Protein AF-A0A2H6AHU3-F1 (afdb_monomer)

Structure (mmCIF, N/CA/C/O backbone):
data_AF-A0A2H6AHU3-F1
#
_entry.id   AF-A0A2H6AHU3-F1
#
loop_
_atom_site.group_PDB
_atom_site.id
_atom_site.type_symbol
_atom_site.label_atom_id
_atom_site.label_alt_id
_atom_site.label_comp_id
_atom_site.label_asym_id
_atom_site.label_entity_id
_atom_site.label_seq_id
_atom_site.pdbx_PDB_ins_code
_atom_site.Cartn_x
_atom_site.Cartn_y
_atom_site.Cartn_z
_atom_site.occupancy
_atom_site.B_iso_or_equiv
_atom_site.auth_seq_id
_atom_site.auth_comp_id
_atom_site.auth_asym_id
_atom_site.auth_atom_id
_atom_site.pdbx_PDB_model_num
ATOM 1 N N . MET A 1 1 ? -47.195 -12.834 -84.470 1.00 34.31 1 MET A N 1
ATOM 2 C CA . MET A 1 1 ? -46.013 -13.723 -84.573 1.00 34.31 1 MET A CA 1
ATOM 3 C C . MET A 1 1 ? -44.868 -12.975 -83.912 1.00 34.31 1 MET A C 1
ATOM 5 O O . MET A 1 1 ? -44.719 -11.814 -84.233 1.00 34.31 1 MET A O 1
ATOM 9 N N . GLU A 1 2 ? -44.089 -13.444 -82.950 1.00 37.16 2 GLU A N 1
ATOM 10 C CA . GLU A 1 2 ? -43.848 -14.756 -82.355 1.00 37.16 2 GLU A CA 1
ATOM 11 C C . GLU A 1 2 ? -43.171 -14.509 -80.983 1.00 37.16 2 GLU A C 1
ATOM 13 O O . GLU A 1 2 ? -42.551 -13.470 -80.767 1.00 37.16 2 GLU A O 1
ATOM 18 N N . ARG A 1 3 ? -43.303 -15.451 -80.043 1.00 37.91 3 ARG A N 1
ATOM 19 C CA . ARG A 1 3 ? -42.762 -15.389 -78.670 1.00 37.91 3 ARG A CA 1
ATOM 20 C C . ARG A 1 3 ? -41.290 -15.825 -78.610 1.00 37.91 3 ARG A C 1
ATOM 22 O O . ARG A 1 3 ? -40.989 -16.891 -79.135 1.00 37.91 3 ARG A O 1
ATOM 29 N N . ARG A 1 4 ? -40.446 -15.170 -77.796 1.00 35.19 4 ARG A N 1
ATOM 30 C CA . ARG A 1 4 ? -39.266 -15.770 -77.107 1.00 35.19 4 ARG A CA 1
ATOM 31 C C . ARG A 1 4 ? -39.043 -15.035 -75.770 1.00 35.19 4 ARG A C 1
ATOM 33 O O . ARG A 1 4 ? -38.879 -13.828 -75.781 1.00 35.19 4 ARG A O 1
ATOM 40 N N . LYS A 1 5 ? -39.396 -15.623 -74.618 1.00 35.91 5 LYS A N 1
ATOM 41 C CA . LYS A 1 5 ? -38.678 -16.577 -73.731 1.00 35.91 5 LYS A CA 1
ATOM 42 C C . LYS A 1 5 ? -37.618 -15.928 -72.812 1.00 35.91 5 LYS A C 1
ATOM 44 O O . LYS A 1 5 ? -36.660 -15.329 -73.273 1.00 35.91 5 LYS A O 1
ATOM 49 N N . PHE A 1 6 ? -37.863 -16.123 -71.512 1.00 34.03 6 PHE A N 1
ATOM 50 C CA . PHE A 1 6 ? -37.099 -15.788 -70.302 1.00 34.03 6 PHE A CA 1
ATOM 51 C C . PHE A 1 6 ? -35.674 -16.365 -70.248 1.00 34.03 6 PHE A C 1
ATOM 53 O O . PHE A 1 6 ? -35.468 -17.487 -70.706 1.00 34.03 6 PHE A O 1
ATOM 60 N N . LEU A 1 7 ? -34.779 -15.691 -69.505 1.00 29.75 7 LEU A N 1
ATOM 61 C CA . LEU A 1 7 ? -33.890 -16.337 -68.523 1.00 29.75 7 LEU A CA 1
ATOM 62 C C . LEU A 1 7 ? -33.326 -15.325 -67.504 1.00 29.75 7 LEU A C 1
ATOM 64 O O . LEU A 1 7 ? -32.582 -14.412 -67.846 1.00 29.75 7 LEU A O 1
ATOM 68 N N . LEU A 1 8 ? -33.720 -15.525 -66.244 1.00 32.59 8 LEU A N 1
ATOM 69 C CA . LEU A 1 8 ? -33.105 -15.000 -65.025 1.00 32.59 8 LEU A CA 1
ATOM 70 C C . LEU A 1 8 ? -31.849 -15.827 -64.712 1.00 32.59 8 LEU A C 1
ATOM 72 O O . LEU A 1 8 ? -31.919 -17.054 -64.732 1.00 32.59 8 LEU A O 1
ATOM 76 N N . ALA A 1 9 ? -30.750 -15.173 -64.337 1.00 31.28 9 ALA A N 1
ATOM 77 C CA . ALA A 1 9 ? -29.631 -15.812 -63.650 1.00 31.28 9 ALA A CA 1
ATOM 78 C C . ALA A 1 9 ? -29.201 -14.940 -62.463 1.00 31.28 9 ALA A C 1
ATOM 80 O O . ALA A 1 9 ? -28.570 -13.897 -62.610 1.00 31.28 9 ALA A O 1
ATOM 81 N N . THR A 1 10 ? -29.600 -15.381 -61.276 1.00 37.03 10 THR A N 1
ATOM 82 C CA . THR A 1 10 ? -29.093 -14.956 -59.973 1.00 37.03 10 THR A CA 1
ATOM 83 C C . THR A 1 10 ? -27.718 -15.574 -59.727 1.00 37.03 10 THR A C 1
ATOM 85 O O . THR A 1 10 ? -27.589 -16.794 -59.805 1.00 37.03 10 THR A O 1
ATOM 88 N N . VAL A 1 11 ? -26.729 -14.775 -59.325 1.00 35.94 11 VAL A N 1
ATOM 89 C CA . VAL A 1 11 ? -25.565 -15.265 -58.568 1.00 35.94 11 VAL A CA 1
ATOM 90 C C . VAL A 1 11 ? -25.366 -14.331 -57.383 1.00 35.94 11 VAL A C 1
ATOM 92 O O . VAL A 1 11 ? -24.981 -13.176 -57.539 1.00 35.94 11 VAL A O 1
ATOM 95 N N . GLY A 1 12 ? -25.702 -14.833 -56.197 1.00 31.77 12 GLY A N 1
ATOM 96 C CA . GLY A 1 12 ? -25.389 -14.185 -54.933 1.00 31.77 12 GLY A CA 1
ATOM 97 C C . GLY A 1 12 ? -23.935 -14.433 -54.542 1.00 31.77 12 GLY A C 1
ATOM 98 O O . GLY A 1 12 ? -23.415 -15.531 -54.728 1.00 31.77 12 GLY A O 1
ATOM 99 N N . SER A 1 13 ? -23.303 -13.429 -53.942 1.00 38.22 13 SER A N 1
ATOM 100 C CA . SER A 1 13 ? -22.124 -13.611 -53.101 1.00 38.22 13 SER A CA 1
ATOM 101 C C . SER A 1 13 ? -22.522 -13.332 -51.651 1.00 38.22 13 SER A C 1
ATOM 103 O O . SER A 1 13 ? -22.627 -12.196 -51.192 1.00 38.22 13 SER A O 1
ATOM 105 N N . LEU A 1 14 ? -22.797 -14.420 -50.931 1.00 37.56 14 LEU A N 1
ATOM 106 C CA . LEU A 1 14 ? -22.854 -14.456 -49.475 1.00 37.56 14 LEU A CA 1
ATOM 107 C C . LEU A 1 14 ? -21.436 -14.225 -48.945 1.00 37.56 14 LEU A C 1
ATOM 109 O O . LEU A 1 14 ? -20.659 -15.167 -48.807 1.00 37.56 14 LEU A O 1
ATOM 113 N N . TRP A 1 15 ? -21.092 -12.974 -48.654 1.00 39.00 15 TRP A N 1
ATOM 114 C CA . TRP A 1 15 ? -19.933 -12.684 -47.817 1.00 39.00 15 TRP A CA 1
ATOM 115 C C . TRP A 1 15 ? -20.247 -13.174 -46.406 1.00 39.00 15 TRP A C 1
ATOM 117 O O . TRP A 1 15 ? -21.159 -12.676 -45.743 1.00 39.00 15 TRP A O 1
ATOM 127 N N . SER A 1 16 ? -19.536 -14.209 -45.960 1.00 48.06 16 SER A N 1
ATOM 128 C CA . SER A 1 16 ? -19.722 -14.727 -44.612 1.00 48.06 16 SER A CA 1
ATOM 129 C C . SER A 1 16 ? -19.237 -13.682 -43.600 1.00 48.06 16 SER A C 1
ATOM 131 O O . SER A 1 16 ? -18.122 -13.169 -43.692 1.00 48.06 16 SER A O 1
ATOM 133 N N . LEU A 1 17 ? -20.048 -13.415 -42.573 1.00 45.69 17 LEU A N 1
ATOM 134 C CA . LEU A 1 17 ? -19.707 -12.591 -41.398 1.00 45.69 17 LEU A CA 1
ATOM 135 C C . LEU A 1 17 ? -18.428 -13.050 -40.663 1.00 45.69 17 LEU A C 1
ATOM 137 O O . LEU A 1 17 ? -17.946 -12.365 -39.764 1.00 45.69 17 LEU A O 1
ATOM 141 N N . ARG A 1 18 ? -17.860 -14.199 -41.048 1.00 42.41 18 ARG A N 1
ATOM 142 C CA . ARG A 1 18 ? -16.608 -14.746 -40.525 1.00 42.41 18 ARG A CA 1
ATOM 143 C C . ARG A 1 18 ? -15.362 -14.122 -41.165 1.00 42.41 18 ARG A C 1
ATOM 145 O O . ARG A 1 18 ? -14.335 -14.060 -40.499 1.00 42.41 18 ARG A O 1
ATOM 152 N N . GLU A 1 19 ? -15.450 -13.615 -42.395 1.00 42.62 19 GLU A N 1
ATOM 153 C CA . GLU A 1 19 ? -14.318 -12.968 -43.084 1.00 42.62 19 GLU A CA 1
ATOM 154 C C . GLU A 1 19 ? -14.191 -11.475 -42.751 1.00 42.62 19 GLU A C 1
ATOM 156 O O . GLU A 1 19 ? -13.080 -10.950 -42.727 1.00 42.62 19 GLU A O 1
ATOM 161 N N . MET A 1 20 ? -15.284 -10.807 -42.358 1.00 41.12 20 MET A N 1
ATOM 162 C CA . MET A 1 20 ? -15.226 -9.426 -41.848 1.00 41.12 20 MET A CA 1
ATOM 163 C C . MET A 1 20 ? -14.559 -9.305 -40.467 1.00 41.12 20 MET A C 1
ATOM 165 O O . MET A 1 20 ? -14.127 -8.218 -40.095 1.00 41.12 20 MET A O 1
ATOM 169 N N . LEU A 1 21 ? -14.436 -10.402 -39.711 1.00 44.47 21 LEU A N 1
ATOM 170 C CA . LEU A 1 21 ? -13.793 -10.419 -38.389 1.00 44.47 21 LEU A CA 1
ATOM 171 C C . LEU A 1 21 ? -12.330 -10.897 -38.418 1.00 44.47 21 LEU A C 1
ATOM 173 O O . LEU A 1 21 ? -11.696 -10.976 -37.367 1.00 44.47 21 LEU A O 1
ATOM 177 N N . ALA A 1 22 ? -11.776 -11.195 -39.598 1.00 39.19 22 ALA A N 1
ATOM 178 C CA . ALA A 1 22 ? -10.420 -11.729 -39.746 1.00 39.19 22 ALA A CA 1
ATOM 179 C C . ALA A 1 22 ? -9.393 -10.723 -40.304 1.00 39.19 22 ALA A C 1
ATOM 181 O O . ALA A 1 22 ? -8.245 -11.093 -40.540 1.00 39.19 22 ALA A O 1
ATOM 182 N N . GLN A 1 23 ? -9.756 -9.448 -40.469 1.00 37.84 23 GLN A N 1
ATOM 183 C CA . GLN A 1 23 ? -8.832 -8.393 -40.903 1.00 37.84 23 GLN A CA 1
ATOM 184 C C . GLN A 1 23 ? -8.673 -7.302 -39.842 1.00 37.84 23 GLN A C 1
ATOM 186 O O . GLN A 1 23 ? -8.876 -6.120 -40.088 1.00 37.84 23 GLN A O 1
ATOM 191 N N . THR A 1 24 ? -8.215 -7.698 -38.654 1.00 41.84 24 THR A N 1
ATOM 192 C CA . THR A 1 24 ? -7.473 -6.789 -37.767 1.00 41.84 24 THR A CA 1
ATOM 193 C C . THR A 1 24 ? -5.983 -6.915 -38.081 1.00 41.84 24 THR A C 1
ATOM 195 O O . THR A 1 24 ? -5.161 -7.243 -37.225 1.00 41.84 24 THR A O 1
ATOM 198 N N . THR A 1 25 ? -5.608 -6.711 -39.343 1.00 36.62 25 THR A N 1
ATOM 199 C CA . THR A 1 25 ? -4.211 -6.455 -39.690 1.00 36.62 25 THR A CA 1
ATOM 200 C C . THR A 1 25 ? -3.892 -5.055 -39.198 1.00 36.62 25 THR A C 1
ATOM 202 O O . THR A 1 25 ? -4.317 -4.069 -39.793 1.00 36.62 25 THR A O 1
ATOM 205 N N . ALA A 1 26 ? -3.198 -4.985 -38.063 1.00 39.75 26 ALA A N 1
ATOM 206 C CA . ALA A 1 26 ? -2.688 -3.751 -37.494 1.00 39.75 26 ALA A CA 1
ATOM 207 C C . ALA A 1 26 ? -1.847 -3.012 -38.545 1.00 39.75 26 ALA A C 1
ATOM 209 O O . ALA A 1 26 ? -0.694 -3.352 -38.803 1.00 39.75 26 ALA A O 1
ATOM 210 N N . THR A 1 27 ? -2.439 -1.994 -39.160 1.00 35.31 27 THR A N 1
ATOM 211 C CA . THR A 1 27 ? -1.709 -0.945 -39.857 1.00 35.31 27 THR A CA 1
ATOM 212 C C . THR A 1 27 ? -0.862 -0.231 -38.810 1.00 35.31 27 THR A C 1
ATOM 214 O O . THR A 1 27 ? -1.401 0.459 -37.942 1.00 35.31 27 THR A O 1
ATOM 217 N N . PHE A 1 28 ? 0.456 -0.437 -38.846 1.00 40.50 28 PHE A N 1
ATOM 218 C CA . PHE A 1 28 ? 1.420 0.277 -38.010 1.00 40.50 28 PHE A CA 1
ATOM 219 C C . PHE A 1 28 ? 1.485 1.745 -38.454 1.00 40.50 28 PHE A C 1
ATOM 221 O O . PHE A 1 28 ? 2.382 2.155 -39.185 1.00 40.50 28 PHE A O 1
ATOM 228 N N . GLY A 1 29 ? 0.488 2.529 -38.043 1.00 44.06 29 GLY A N 1
ATOM 229 C CA . GLY A 1 29 ? 0.548 3.983 -38.072 1.00 44.06 29 GLY A CA 1
ATOM 230 C C . GLY A 1 29 ? 1.595 4.480 -37.077 1.00 44.06 29 GLY A C 1
ATOM 231 O O . GLY A 1 29 ? 1.829 3.865 -36.041 1.00 44.06 29 GLY A O 1
ATOM 232 N N . THR A 1 30 ? 2.217 5.606 -37.400 1.00 57.88 30 THR A N 1
ATOM 233 C CA . THR A 1 30 ? 3.408 6.219 -36.784 1.00 57.88 30 THR A CA 1
ATOM 234 C C . THR A 1 30 ? 3.299 6.544 -35.280 1.00 57.88 30 THR A C 1
ATOM 236 O O . THR A 1 30 ? 4.263 7.013 -34.679 1.00 57.88 30 THR A O 1
ATOM 239 N N . VAL A 1 31 ? 2.150 6.289 -34.647 1.00 79.19 31 VAL A N 1
ATOM 240 C CA . VAL A 1 31 ? 1.845 6.631 -33.253 1.00 79.19 31 VAL A CA 1
ATOM 241 C C . VAL A 1 31 ? 1.731 5.358 -32.417 1.00 79.19 31 VAL A C 1
ATOM 243 O O . VAL A 1 31 ? 0.928 4.475 -32.716 1.00 79.19 31 VAL A O 1
ATOM 246 N N . VAL A 1 32 ? 2.515 5.277 -31.340 1.00 87.12 32 VAL A N 1
ATOM 247 C CA . VAL A 1 32 ? 2.434 4.170 -30.378 1.00 87.12 32 VAL A CA 1
ATOM 248 C C . VAL A 1 32 ? 1.060 4.197 -29.692 1.00 87.12 32 VAL A C 1
ATOM 250 O O . VAL A 1 32 ? 0.682 5.241 -29.153 1.00 87.12 32 VAL A O 1
ATOM 253 N N . PRO A 1 33 ? 0.310 3.081 -29.673 1.00 93.00 33 PRO A N 1
ATOM 254 C CA . PRO A 1 33 ? -1.001 3.038 -29.040 1.00 93.00 33 PRO A CA 1
ATOM 255 C C . PRO A 1 33 ? -0.915 3.166 -27.512 1.00 93.00 33 PRO A C 1
ATOM 257 O O . PRO A 1 33 ? 0.034 2.708 -26.871 1.00 93.00 33 PRO A O 1
ATOM 260 N N . TRP A 1 34 ? -1.954 3.741 -26.908 1.00 94.44 34 TRP A N 1
ATOM 261 C CA . TRP A 1 34 ? -2.153 3.677 -25.461 1.00 94.44 34 TRP A CA 1
ATOM 262 C C . TRP A 1 34 ? -2.561 2.268 -25.034 1.00 94.44 34 TRP A C 1
ATOM 264 O O . TRP A 1 34 ? -3.205 1.530 -25.785 1.00 94.44 34 TRP A O 1
ATOM 274 N N . LEU A 1 35 ? -2.190 1.892 -23.812 1.00 94.88 35 LEU A N 1
ATOM 275 C CA . LEU A 1 35 ? -2.626 0.643 -23.212 1.00 94.88 35 LEU A CA 1
ATOM 276 C C . LEU A 1 35 ? -4.153 0.626 -23.079 1.00 94.88 35 LEU A C 1
ATOM 278 O O . LEU A 1 35 ? -4.765 1.610 -22.667 1.00 94.88 35 LEU A O 1
ATOM 282 N N . SER A 1 36 ? -4.754 -0.521 -23.379 1.00 91.81 36 SER A N 1
ATOM 283 C CA . SER A 1 36 ? -6.188 -0.751 -23.231 1.00 91.81 36 SER A CA 1
ATOM 284 C C . SER A 1 36 ? -6.463 -1.955 -22.319 1.00 91.81 36 SER A C 1
ATOM 286 O O . SER A 1 36 ? -5.599 -2.829 -22.174 1.00 91.81 36 SER A O 1
ATOM 288 N N . PRO A 1 37 ? -7.673 -2.071 -21.741 1.00 89.56 37 PRO A N 1
ATOM 289 C CA . PRO A 1 37 ? -8.094 -3.283 -21.033 1.00 89.56 37 PRO A CA 1
ATOM 290 C C . PRO A 1 37 ? -8.002 -4.560 -21.887 1.00 89.56 37 PRO A C 1
ATOM 292 O O . PRO A 1 37 ? -7.887 -5.654 -21.343 1.00 89.56 37 PRO A O 1
ATOM 295 N N . GLN A 1 38 ? -8.038 -4.432 -23.218 1.00 87.00 38 GLN A N 1
ATOM 296 C CA . GLN A 1 38 ? -7.968 -5.542 -24.170 1.00 87.00 38 GLN A CA 1
ATOM 297 C C . GLN A 1 38 ? -6.531 -5.946 -24.549 1.00 87.00 38 GLN A C 1
ATOM 299 O O . GLN A 1 38 ? -6.359 -6.958 -25.227 1.00 87.00 38 GLN A O 1
ATOM 304 N N . SER A 1 39 ? -5.500 -5.206 -24.118 1.00 87.56 39 SER A N 1
ATOM 305 C CA . SER A 1 39 ? -4.084 -5.399 -24.497 1.00 87.56 39 SER A CA 1
ATOM 306 C C . SER A 1 39 ? -3.404 -6.635 -23.863 1.00 87.56 39 SER A C 1
ATOM 308 O O . SER A 1 39 ? -2.225 -6.598 -23.524 1.00 87.56 39 SER A O 1
ATOM 310 N N . GLY A 1 40 ? -4.134 -7.740 -23.700 1.00 87.94 40 GLY A N 1
ATOM 311 C CA . GLY A 1 40 ? -3.682 -8.951 -23.011 1.00 87.94 40 GLY A CA 1
ATOM 312 C C . GLY A 1 40 ? -3.670 -8.806 -21.478 1.00 87.94 40 GLY A C 1
ATOM 313 O O . GLY A 1 40 ? -3.640 -7.689 -20.958 1.00 87.94 40 GLY A O 1
ATOM 314 N N . PRO A 1 41 ? -3.738 -9.920 -20.725 1.00 91.38 41 PRO A N 1
ATOM 315 C CA . PRO A 1 41 ? -3.711 -9.898 -19.260 1.00 91.38 41 PRO A CA 1
ATOM 316 C C . PRO A 1 41 ? -2.317 -9.639 -18.672 1.00 91.38 41 PRO A C 1
ATOM 318 O O . PRO A 1 41 ? -2.228 -9.126 -17.556 1.00 91.38 41 PRO A O 1
ATOM 321 N N . PHE A 1 42 ? -1.240 -9.957 -19.400 1.00 94.44 42 PHE A N 1
ATOM 322 C CA . PHE A 1 42 ? 0.139 -9.758 -18.953 1.00 94.44 42 PHE A CA 1
ATOM 323 C C . PHE A 1 42 ? 0.971 -9.030 -20.010 1.00 94.44 42 PHE A C 1
ATOM 325 O O . PHE A 1 42 ? 0.901 -9.337 -21.199 1.00 94.44 42 PHE A O 1
ATOM 332 N N . LEU A 1 43 ? 1.791 -8.086 -19.557 1.00 96.69 43 LEU A N 1
ATOM 333 C CA . LEU A 1 43 ? 2.710 -7.291 -20.370 1.00 96.69 43 LEU A CA 1
ATOM 334 C C . LEU A 1 43 ? 4.108 -7.320 -19.751 1.00 96.69 43 LEU A C 1
ATOM 336 O O . LEU A 1 43 ? 4.299 -7.757 -18.617 1.00 96.69 43 LEU A O 1
ATOM 340 N N . ILE A 1 44 ? 5.097 -6.816 -20.479 1.00 97.25 44 ILE A N 1
ATOM 341 C CA . ILE A 1 44 ? 6.452 -6.608 -19.972 1.00 97.25 44 ILE A CA 1
ATOM 342 C C . ILE A 1 44 ? 6.712 -5.108 -19.897 1.00 97.25 44 ILE A C 1
ATOM 344 O O . ILE A 1 44 ? 6.681 -4.421 -20.914 1.00 97.25 44 ILE A O 1
ATOM 348 N N . CYS A 1 45 ? 6.984 -4.593 -18.701 1.00 96.94 45 CYS A N 1
ATOM 349 C CA . CYS A 1 45 ? 7.443 -3.222 -18.532 1.00 96.94 45 CYS A CA 1
ATOM 350 C C . CYS A 1 45 ? 8.921 -3.147 -18.908 1.00 96.94 45 CYS A C 1
ATOM 352 O O . CYS A 1 45 ? 9.746 -3.808 -18.276 1.00 96.94 45 CYS A O 1
ATOM 354 N N . VAL A 1 46 ? 9.246 -2.372 -19.944 1.00 95.44 46 VAL A N 1
ATOM 355 C CA . VAL A 1 46 ? 10.621 -2.223 -20.455 1.00 95.44 46 VAL A CA 1
ATOM 356 C C . VAL A 1 46 ? 11.270 -0.903 -20.054 1.00 95.44 46 VAL A C 1
ATOM 358 O O . VAL A 1 46 ? 12.481 -0.768 -20.178 1.00 95.44 46 VAL A O 1
ATOM 361 N N . GLY A 1 47 ? 10.494 0.063 -19.562 1.00 92.25 47 GLY A N 1
ATOM 362 C CA . GLY A 1 47 ? 11.008 1.335 -19.069 1.00 92.25 47 GLY A CA 1
ATOM 363 C C . GLY A 1 47 ? 9.913 2.200 -18.456 1.00 92.25 47 GLY A C 1
ATOM 364 O O . GLY A 1 47 ? 8.752 2.125 -18.857 1.00 92.25 47 GLY A O 1
ATOM 365 N N . SER A 1 48 ? 10.296 3.030 -17.490 1.00 92.69 48 SER A N 1
ATOM 366 C CA . SER A 1 48 ? 9.424 4.004 -16.831 1.00 92.69 48 SER A CA 1
ATOM 367 C C . SER A 1 48 ? 10.139 5.343 -16.719 1.00 92.69 48 SER A C 1
ATOM 369 O O . SER A 1 48 ? 11.285 5.388 -16.269 1.00 92.69 48 SER A O 1
ATOM 371 N N . PHE A 1 49 ? 9.455 6.418 -17.084 1.00 92.19 49 PHE A N 1
ATOM 372 C CA . PHE A 1 49 ? 9.989 7.775 -17.102 1.00 92.19 49 PHE A CA 1
ATOM 373 C C . PHE A 1 49 ? 9.154 8.662 -16.189 1.00 92.19 49 PHE A C 1
ATOM 375 O O . PHE A 1 49 ? 7.931 8.519 -16.134 1.00 92.19 49 PHE A O 1
ATOM 382 N N . ARG A 1 50 ? 9.822 9.569 -15.472 1.00 91.19 50 ARG A N 1
ATOM 383 C CA . ARG A 1 50 ? 9.210 10.500 -14.517 1.00 91.19 50 ARG A CA 1
ATOM 384 C C . ARG A 1 50 ? 9.704 11.921 -14.755 1.00 91.19 50 ARG A C 1
ATOM 386 O O . ARG A 1 50 ? 10.853 12.103 -15.153 1.00 91.19 50 ARG A O 1
ATOM 393 N N . GLY A 1 51 ? 8.841 12.900 -14.494 1.00 88.75 51 GLY A N 1
ATOM 394 C CA . GLY A 1 51 ? 9.144 14.327 -14.624 1.00 88.75 51 GLY A CA 1
ATOM 395 C C . GLY A 1 51 ? 8.506 14.987 -15.849 1.00 88.75 51 GLY A C 1
ATOM 396 O O . GLY A 1 51 ? 7.735 14.372 -16.579 1.00 88.75 51 GLY A O 1
ATOM 397 N N . GLU A 1 52 ? 8.830 16.259 -16.077 1.00 87.44 52 GLU A N 1
ATOM 398 C CA . GLU A 1 52 ? 8.154 17.109 -17.073 1.00 87.44 52 GLU A CA 1
ATOM 399 C C . GLU A 1 52 ? 8.304 16.592 -18.514 1.00 87.44 52 GLU A C 1
ATOM 401 O O . GLU A 1 52 ? 7.348 16.607 -19.284 1.00 87.44 52 GLU A O 1
ATOM 406 N N . GLN A 1 53 ? 9.474 16.045 -18.860 1.00 88.44 53 GLN A N 1
ATOM 407 C CA . GLN A 1 53 ? 9.751 15.471 -20.187 1.00 88.44 53 GLN A CA 1
ATOM 408 C C . GLN A 1 53 ? 9.392 13.977 -20.291 1.00 88.44 53 GLN A C 1
ATOM 410 O O . GLN A 1 53 ? 9.657 13.337 -21.310 1.00 88.44 53 GLN A O 1
ATOM 415 N N . ALA A 1 54 ? 8.793 13.381 -19.250 1.00 90.88 54 ALA A N 1
ATOM 416 C CA . ALA A 1 54 ? 8.559 11.937 -19.194 1.00 90.88 54 ALA A CA 1
ATOM 417 C C . ALA A 1 54 ? 7.707 11.423 -20.355 1.00 90.88 54 ALA A C 1
ATOM 419 O O . ALA A 1 54 ? 7.959 10.333 -20.866 1.00 90.88 54 ALA A O 1
ATOM 420 N N . ARG A 1 55 ? 6.714 12.210 -20.785 1.00 92.19 55 ARG A N 1
ATOM 421 C CA . ARG A 1 55 ? 5.824 11.844 -21.889 1.00 92.19 55 ARG A CA 1
ATOM 422 C C . ARG A 1 55 ? 6.582 11.716 -23.206 1.00 92.19 55 ARG A C 1
ATOM 424 O O . ARG A 1 55 ? 6.440 10.705 -23.888 1.00 92.19 55 ARG A O 1
ATOM 431 N N . GLU A 1 56 ? 7.371 12.728 -23.549 1.00 91.19 56 GLU A N 1
ATOM 432 C CA . GLU A 1 56 ? 8.128 12.773 -24.803 1.00 91.19 56 GLU A CA 1
ATOM 433 C C . GLU A 1 56 ? 9.174 11.657 -24.842 1.00 91.19 56 GLU A C 1
ATOM 435 O O . GLU A 1 56 ? 9.250 10.916 -25.821 1.00 91.19 56 GLU A O 1
ATOM 440 N N . LEU A 1 57 ? 9.903 11.454 -23.739 1.00 91.31 57 LEU A N 1
ATOM 441 C CA . LEU A 1 57 ? 10.884 10.373 -23.614 1.00 91.31 57 LEU A CA 1
ATOM 442 C C . LEU A 1 57 ? 10.242 8.989 -23.723 1.00 91.31 57 LEU A C 1
ATOM 444 O O . LEU A 1 57 ? 10.750 8.128 -24.442 1.00 91.31 57 LEU A O 1
ATOM 448 N N . ALA A 1 58 ? 9.106 8.773 -23.055 1.00 94.06 58 ALA A N 1
ATOM 449 C CA . ALA A 1 58 ? 8.373 7.517 -23.151 1.00 94.06 58 ALA A CA 1
ATOM 450 C C . ALA A 1 58 ? 7.877 7.265 -24.581 1.00 94.06 58 ALA A C 1
ATOM 452 O O . ALA A 1 58 ? 7.985 6.142 -25.068 1.00 94.06 58 ALA A O 1
ATOM 453 N N . GLN A 1 59 ? 7.383 8.294 -25.275 1.00 93.56 59 GLN A N 1
ATOM 454 C CA . GLN A 1 59 ? 6.950 8.197 -26.671 1.00 93.56 59 GLN A CA 1
ATOM 455 C C . GLN A 1 59 ? 8.110 7.865 -27.614 1.00 93.56 59 GLN A C 1
ATOM 457 O O . GLN A 1 59 ? 7.987 6.940 -28.418 1.00 93.56 59 GLN A O 1
ATOM 462 N N . GLN A 1 60 ? 9.243 8.560 -27.488 1.00 92.69 60 GLN A N 1
ATOM 463 C CA . GLN A 1 60 ? 10.450 8.286 -28.273 1.00 92.69 60 GLN A CA 1
ATOM 464 C C . GLN A 1 60 ? 10.963 6.862 -28.028 1.00 92.69 60 GLN A C 1
ATOM 466 O O . GLN A 1 60 ? 11.232 6.126 -28.978 1.00 92.69 60 GLN A O 1
ATOM 471 N N . PHE A 1 61 ? 11.025 6.432 -26.764 1.00 94.12 61 PHE A N 1
ATOM 472 C CA . PHE A 1 61 ? 11.445 5.078 -26.405 1.00 94.12 61 PHE A CA 1
ATOM 473 C C . PHE A 1 61 ? 10.486 4.010 -26.908 1.00 94.12 61 PHE A C 1
ATOM 475 O O . PHE A 1 61 ? 10.921 3.015 -27.485 1.00 94.12 61 PHE A O 1
ATOM 482 N N . ALA A 1 62 ? 9.183 4.221 -26.763 1.00 94.50 62 ALA A N 1
ATOM 483 C CA . ALA A 1 62 ? 8.196 3.278 -27.252 1.00 94.50 62 ALA A CA 1
ATOM 484 C C . ALA A 1 62 ? 8.227 3.148 -28.783 1.00 94.50 62 ALA A C 1
ATOM 486 O O . ALA A 1 62 ? 8.160 2.032 -29.303 1.00 94.50 62 ALA A O 1
ATOM 487 N N . HIS A 1 63 ? 8.397 4.267 -29.495 1.00 93.31 63 HIS A N 1
ATOM 488 C CA . HIS A 1 63 ? 8.550 4.274 -30.947 1.00 93.31 63 HIS A CA 1
ATOM 489 C C . HIS A 1 63 ? 9.818 3.522 -31.368 1.00 93.31 63 HIS A C 1
ATOM 491 O O . HIS A 1 63 ? 9.752 2.646 -32.228 1.00 93.31 63 HIS A O 1
ATOM 497 N N . PHE A 1 64 ? 10.949 3.775 -30.703 1.00 93.12 64 PHE A N 1
ATOM 498 C CA . PHE A 1 64 ? 12.197 3.050 -30.947 1.00 93.12 64 PHE A CA 1
ATOM 499 C C . PHE A 1 64 ? 12.024 1.538 -30.760 1.00 93.12 64 PHE A C 1
ATOM 501 O O . PHE A 1 64 ? 12.388 0.756 -31.638 1.00 93.12 64 PHE A O 1
ATOM 508 N N . VAL A 1 65 ? 11.422 1.112 -29.645 1.00 94.19 65 VAL A N 1
ATOM 509 C CA . VAL A 1 65 ? 11.185 -0.310 -29.349 1.00 94.19 65 VAL A CA 1
ATOM 510 C C . VAL A 1 65 ? 10.301 -0.960 -30.416 1.00 94.19 65 VAL A C 1
ATOM 512 O O . VAL A 1 65 ? 10.577 -2.078 -30.856 1.00 94.19 65 VAL A O 1
ATOM 515 N N . GLN A 1 66 ? 9.264 -0.253 -30.864 1.00 92.56 66 GLN A N 1
ATOM 516 C CA . GLN A 1 66 ? 8.356 -0.739 -31.897 1.00 92.56 66 GLN A CA 1
ATOM 517 C C . GLN A 1 66 ? 9.047 -0.868 -33.264 1.00 92.56 66 GLN A C 1
ATOM 519 O O . GLN A 1 66 ? 8.877 -1.888 -33.929 1.00 92.56 66 GLN A O 1
ATOM 524 N N . GLN A 1 67 ? 9.853 0.118 -33.670 1.00 91.38 67 GLN A N 1
ATOM 525 C CA . GLN A 1 67 ? 10.521 0.131 -34.978 1.00 91.38 67 GLN A CA 1
ATOM 526 C C . GLN A 1 67 ? 11.721 -0.824 -35.043 1.00 91.38 67 GLN A C 1
ATOM 528 O O . GLN A 1 67 ? 11.813 -1.649 -35.953 1.00 91.38 67 GLN A O 1
ATOM 533 N N . HIS A 1 68 ? 12.631 -0.752 -34.067 1.00 92.12 68 HIS A N 1
ATOM 534 C CA . HIS A 1 68 ? 13.904 -1.480 -34.109 1.00 92.12 68 HIS A CA 1
ATOM 535 C C . HIS A 1 68 ? 13.776 -2.939 -33.675 1.00 92.12 68 HIS A C 1
ATOM 537 O O . HIS A 1 68 ? 14.437 -3.810 -34.240 1.00 92.12 68 HIS A O 1
ATOM 543 N N . TYR A 1 69 ? 12.914 -3.228 -32.696 1.00 91.62 69 TYR A N 1
ATOM 544 C CA . TYR A 1 69 ? 12.757 -4.585 -32.163 1.00 91.62 69 TYR A CA 1
ATOM 545 C C . TYR A 1 69 ? 11.477 -5.282 -32.622 1.00 91.62 69 TYR A C 1
ATOM 547 O O . TYR A 1 69 ? 11.289 -6.456 -32.298 1.00 91.62 69 TYR A O 1
ATOM 555 N N . ARG A 1 70 ? 10.621 -4.593 -33.395 1.00 91.00 70 ARG A N 1
ATOM 556 C CA . ARG A 1 70 ? 9.341 -5.110 -33.919 1.00 91.00 70 ARG A CA 1
ATOM 557 C C . ARG A 1 70 ? 8.443 -5.684 -32.824 1.00 91.00 70 ARG A C 1
ATOM 559 O O . ARG A 1 70 ? 7.728 -6.665 -33.020 1.00 91.00 70 ARG A O 1
ATOM 566 N N . LEU A 1 71 ? 8.513 -5.070 -31.649 1.00 92.81 71 LEU A N 1
ATOM 567 C CA . LEU A 1 71 ? 7.741 -5.447 -30.479 1.00 92.81 71 LEU A CA 1
ATOM 568 C C . LEU A 1 71 ? 6.411 -4.690 -30.475 1.00 92.81 71 LEU A C 1
ATOM 570 O O . LEU A 1 71 ? 6.339 -3.514 -30.831 1.00 92.81 71 LEU A O 1
ATOM 574 N N . ARG A 1 72 ? 5.337 -5.376 -30.078 1.00 94.00 72 ARG A N 1
ATOM 575 C CA . ARG A 1 72 ? 4.036 -4.745 -29.845 1.00 94.00 72 ARG A CA 1
ATOM 576 C C . ARG A 1 72 ? 4.153 -3.889 -28.589 1.00 94.00 72 ARG A C 1
ATOM 578 O O . ARG A 1 72 ? 4.365 -4.442 -27.518 1.00 94.00 72 ARG A O 1
ATOM 585 N N . THR A 1 73 ? 4.043 -2.573 -28.726 1.00 95.94 73 THR A N 1
ATOM 586 C CA . THR A 1 73 ? 4.366 -1.624 -27.653 1.00 95.94 73 THR A CA 1
ATOM 587 C C . THR A 1 73 ? 3.163 -0.755 -27.316 1.00 95.94 73 THR A C 1
ATOM 589 O O . THR A 1 73 ? 2.427 -0.344 -28.210 1.00 95.94 73 THR A O 1
ATOM 592 N N . TYR A 1 74 ? 2.999 -0.453 -26.032 1.00 96.25 74 TYR A N 1
ATOM 593 C CA . TYR A 1 74 ? 1.942 0.383 -25.486 1.00 96.25 74 TYR A CA 1
ATOM 594 C C . TYR A 1 74 ? 2.509 1.437 -24.537 1.00 96.25 74 TYR A C 1
ATOM 596 O O . TYR A 1 74 ? 3.466 1.178 -23.802 1.00 96.25 74 TYR A O 1
ATOM 604 N N . LEU A 1 75 ? 1.870 2.604 -24.508 1.00 95.44 75 LEU A N 1
ATOM 605 C CA . LEU A 1 75 ? 2.104 3.630 -23.492 1.00 95.44 75 LEU A CA 1
ATOM 606 C C . LEU A 1 75 ? 1.076 3.527 -22.369 1.00 95.44 75 LEU A C 1
ATOM 608 O O . LEU A 1 75 ? -0.118 3.376 -22.620 1.00 95.44 75 LEU A O 1
ATOM 612 N N . PHE A 1 76 ? 1.530 3.655 -21.126 1.00 95.56 76 PHE A N 1
ATOM 613 C CA . PHE A 1 76 ? 0.668 3.680 -19.948 1.00 95.56 76 PHE A CA 1
ATOM 614 C C . PHE A 1 76 ? 0.999 4.889 -19.070 1.00 95.56 76 PHE A C 1
ATOM 616 O O . PHE A 1 76 ? 2.142 5.044 -18.642 1.00 95.56 76 PHE A O 1
ATOM 623 N N . SER A 1 77 ? 0.001 5.734 -18.796 1.00 94.81 77 SER A N 1
ATOM 624 C CA . SER A 1 77 ? 0.128 6.869 -17.877 1.00 94.81 77 SER A CA 1
ATOM 625 C C . SER A 1 77 ? -0.302 6.455 -16.475 1.00 94.81 77 SER A C 1
ATOM 627 O O . SER A 1 77 ? -1.489 6.272 -16.196 1.00 94.81 77 SER A O 1
ATOM 629 N N . ARG A 1 78 ? 0.670 6.304 -15.574 1.00 89.81 78 ARG A N 1
ATOM 630 C CA . ARG A 1 78 ? 0.386 5.989 -14.170 1.00 89.81 78 ARG A CA 1
ATOM 631 C C . ARG A 1 78 ? -0.153 7.214 -13.436 1.00 89.81 78 ARG A C 1
ATOM 633 O O . ARG A 1 78 ? -1.059 7.085 -12.614 1.00 89.81 78 ARG A O 1
ATOM 640 N N . SER A 1 79 ? 0.366 8.396 -13.766 1.00 89.94 79 SER A N 1
ATOM 641 C CA . SER A 1 79 ? -0.027 9.653 -13.129 1.00 89.94 79 SER A CA 1
ATOM 642 C C . SER A 1 79 ? -1.484 10.023 -13.409 1.00 89.94 79 SER A C 1
ATOM 644 O O . SER A 1 79 ? -2.179 10.489 -12.507 1.00 89.94 79 SER A O 1
ATOM 646 N N . GLU A 1 80 ? -1.989 9.768 -14.619 1.00 87.94 80 GLU A N 1
ATOM 647 C CA . GLU A 1 80 ? -3.407 9.970 -14.945 1.00 87.94 80 GLU A CA 1
ATOM 648 C C . GLU A 1 80 ? -4.318 9.029 -14.147 1.00 87.94 80 GLU A C 1
ATOM 650 O O . GLU A 1 80 ? -5.364 9.454 -13.647 1.00 87.94 80 GLU A O 1
ATOM 655 N N . GLU A 1 81 ? -3.907 7.771 -13.964 1.00 86.56 81 GLU A N 1
ATOM 656 C CA . GLU A 1 81 ? -4.664 6.797 -13.177 1.00 86.56 81 GLU A CA 1
ATOM 657 C C . GLU A 1 81 ? -4.729 7.196 -11.694 1.00 86.56 81 GLU A C 1
ATOM 659 O O . GLU A 1 81 ? -5.791 7.141 -11.066 1.00 86.56 81 GLU A O 1
ATOM 664 N N . GLU A 1 82 ? -3.604 7.643 -11.133 1.00 85.06 82 GLU A N 1
ATOM 665 C CA . GLU A 1 82 ? -3.521 8.120 -9.752 1.00 85.06 82 GLU A CA 1
ATOM 666 C C . GLU A 1 82 ? -4.318 9.417 -9.546 1.00 85.06 82 GLU A C 1
ATOM 668 O O . GLU A 1 82 ? -5.027 9.538 -8.543 1.00 85.06 82 GLU A O 1
ATOM 673 N N . ARG A 1 83 ? -4.280 10.356 -10.507 1.00 87.88 83 ARG A N 1
ATOM 674 C CA . ARG A 1 83 ? -5.073 11.597 -10.464 1.00 87.88 83 ARG A CA 1
ATOM 675 C C . ARG A 1 83 ? -6.567 11.292 -10.465 1.00 87.88 83 ARG A C 1
ATOM 677 O O . ARG A 1 83 ? -7.281 11.769 -9.584 1.00 87.88 83 ARG A O 1
ATOM 684 N N . ARG A 1 84 ? -7.024 10.415 -11.365 1.00 87.31 84 ARG A N 1
ATOM 685 C CA . ARG A 1 84 ? -8.427 9.982 -11.422 1.00 87.31 84 ARG A CA 1
ATOM 686 C C . ARG A 1 84 ? -8.879 9.323 -10.117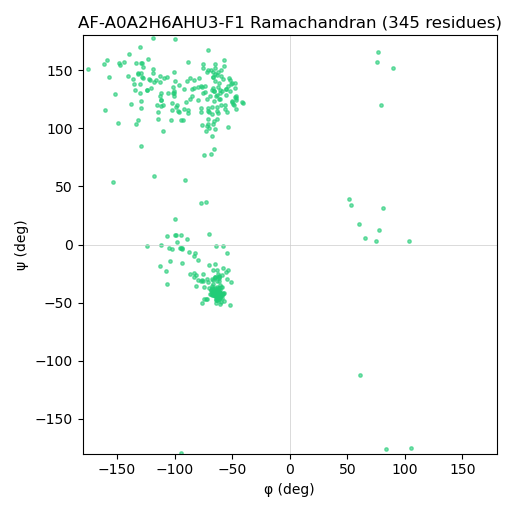 1.00 87.31 84 ARG A C 1
ATOM 688 O O . ARG A 1 84 ? -9.971 9.616 -9.637 1.00 87.31 84 ARG A O 1
ATOM 695 N N . ARG A 1 85 ? -8.050 8.460 -9.515 1.00 85.81 85 ARG A N 1
ATOM 696 C CA . ARG A 1 85 ? -8.361 7.833 -8.215 1.00 85.81 85 ARG A CA 1
ATOM 697 C C . ARG A 1 85 ? -8.429 8.862 -7.085 1.00 85.81 85 ARG A C 1
ATOM 699 O O . ARG A 1 85 ? -9.354 8.805 -6.281 1.00 85.81 85 ARG A O 1
ATOM 706 N N . GLN A 1 86 ? -7.493 9.813 -7.037 1.00 85.75 86 GLN A N 1
ATOM 707 C CA . GLN A 1 86 ? -7.504 10.886 -6.039 1.00 85.75 86 GLN A CA 1
ATOM 708 C C . GLN A 1 86 ? -8.753 11.771 -6.177 1.00 85.75 86 GLN A C 1
ATOM 710 O O . GLN A 1 86 ? -9.345 12.150 -5.170 1.00 85.75 86 GLN A O 1
ATOM 715 N N . GLU A 1 87 ? -9.175 12.086 -7.403 1.00 88.19 87 GLU A N 1
ATOM 716 C CA . GLU A 1 87 ? -10.391 12.861 -7.669 1.00 88.19 87 GLU A CA 1
ATOM 717 C C . GLU A 1 87 ? -11.666 12.111 -7.279 1.00 88.19 87 GLU A C 1
ATOM 719 O O . GLU A 1 87 ? -12.535 12.698 -6.638 1.00 88.19 87 GLU A O 1
ATOM 724 N N . GLN A 1 88 ? -11.765 10.821 -7.608 1.00 87.50 88 GLN A N 1
ATOM 725 C CA . GLN A 1 88 ? -12.901 9.981 -7.219 1.00 87.50 88 GLN A CA 1
ATOM 726 C C . GLN A 1 88 ? -13.022 9.853 -5.700 1.00 87.50 88 GLN A C 1
ATOM 728 O O . GLN A 1 88 ? -14.113 10.003 -5.153 1.00 87.50 88 GLN A O 1
ATOM 733 N N . GLU A 1 89 ? -11.904 9.627 -5.009 1.00 83.81 89 GLU A N 1
ATOM 734 C CA . GLU A 1 89 ? -11.895 9.568 -3.549 1.00 83.81 89 GLU A CA 1
ATOM 735 C C . GLU A 1 89 ? -12.273 10.923 -2.945 1.00 83.81 89 GLU A C 1
ATOM 737 O O . GLU A 1 89 ? -13.104 10.998 -2.045 1.00 83.81 89 GLU A O 1
ATOM 742 N N . LEU A 1 90 ? -11.745 12.021 -3.487 1.00 85.69 90 LEU A N 1
ATOM 743 C CA . LEU A 1 90 ? -12.102 13.365 -3.045 1.00 85.69 90 LEU A CA 1
ATOM 744 C C . LEU A 1 90 ? -13.591 13.669 -3.241 1.00 85.69 90 LEU A C 1
ATOM 746 O O . LEU A 1 90 ? -14.207 14.290 -2.377 1.00 85.69 90 LEU A O 1
ATOM 750 N N . GLN A 1 91 ? -14.162 13.250 -4.369 1.00 86.06 91 GLN A N 1
ATOM 751 C CA . GLN A 1 91 ? -15.582 13.408 -4.661 1.00 86.06 91 GLN A CA 1
ATOM 752 C C . GLN A 1 91 ? -16.433 12.625 -3.657 1.00 86.06 9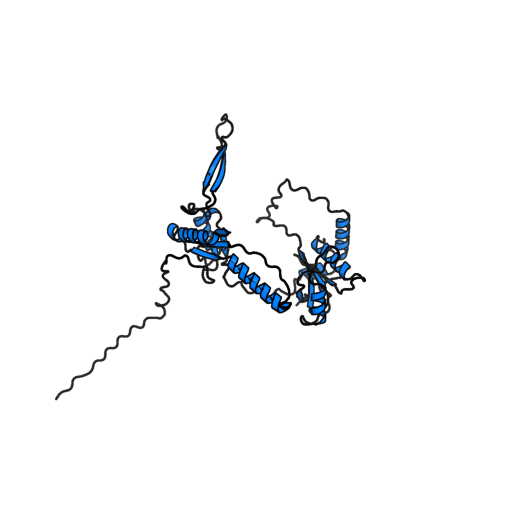1 GLN A C 1
ATOM 754 O O . GLN A 1 91 ? -17.328 13.194 -3.036 1.00 86.06 91 GLN A O 1
ATOM 759 N N . ARG A 1 92 ? -16.078 11.362 -3.405 1.00 83.31 92 ARG A N 1
ATOM 760 C CA . ARG A 1 92 ? -16.729 10.525 -2.392 1.00 83.31 92 ARG A CA 1
ATOM 761 C C . ARG A 1 92 ? -16.649 11.147 -0.997 1.00 83.31 92 ARG A C 1
ATOM 763 O O . ARG A 1 92 ? -17.629 11.159 -0.259 1.00 83.31 92 ARG A O 1
ATOM 770 N N . LEU A 1 93 ? -15.493 11.692 -0.624 1.00 80.81 93 LEU A N 1
ATOM 771 C CA . LEU A 1 93 ? -15.318 12.374 0.657 1.00 80.81 93 LEU A CA 1
ATOM 772 C C . LEU A 1 93 ? -16.172 13.649 0.746 1.00 80.81 93 LEU A C 1
ATOM 774 O O . LEU A 1 93 ? -16.789 13.901 1.779 1.00 80.81 93 LEU A O 1
ATOM 778 N N . ARG A 1 94 ? -16.278 14.432 -0.331 1.00 83.56 94 ARG A N 1
ATOM 779 C CA . ARG A 1 94 ? -17.165 15.607 -0.378 1.00 83.56 94 ARG A CA 1
ATOM 780 C C . ARG A 1 94 ? -18.634 15.234 -0.218 1.00 83.56 94 ARG A C 1
ATOM 782 O O . ARG A 1 94 ? -19.352 15.943 0.479 1.00 83.56 94 ARG A O 1
ATOM 789 N N . GLU A 1 95 ? -19.067 14.128 -0.812 1.00 83.88 95 GLU A N 1
ATOM 790 C CA . GLU A 1 95 ? -20.428 13.604 -0.646 1.00 83.88 95 GLU A CA 1
ATOM 791 C C . GLU A 1 95 ? -20.691 13.150 0.798 1.00 83.88 95 GLU A C 1
ATOM 793 O O . GLU A 1 95 ? -21.764 13.401 1.339 1.00 83.88 95 GLU A O 1
ATOM 798 N N . LEU A 1 96 ? -19.700 12.540 1.457 1.00 76.12 96 LEU A N 1
ATOM 799 C CA . LEU A 1 96 ? -19.839 12.018 2.822 1.00 76.12 96 LEU A CA 1
ATOM 800 C C . LEU A 1 96 ? -19.720 13.071 3.935 1.00 76.12 96 LEU A C 1
ATOM 802 O O . LEU A 1 96 ? -20.290 12.871 5.012 1.00 76.12 96 LEU A O 1
ATOM 806 N N . TYR A 1 97 ? -18.945 14.138 3.721 1.00 72.88 97 TYR A N 1
ATOM 807 C CA . TYR A 1 97 ? -18.586 15.114 4.762 1.00 72.88 97 TYR A CA 1
ATOM 808 C C . TYR A 1 97 ? -18.962 16.568 4.417 1.00 72.88 97 TYR A C 1
ATOM 810 O O . 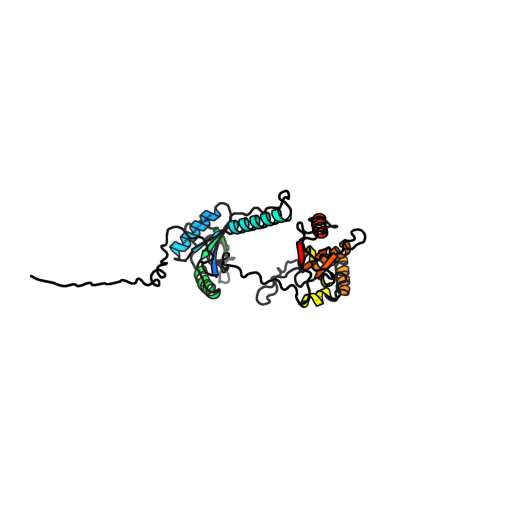TYR A 1 97 ? -18.764 17.461 5.242 1.00 72.88 97 TYR A O 1
ATOM 818 N N . GLY A 1 98 ? -19.530 16.813 3.233 1.00 75.44 98 GLY A N 1
ATOM 819 C CA . GLY A 1 98 ? -19.955 18.131 2.765 1.00 75.44 98 GLY A CA 1
ATOM 820 C C . GLY A 1 98 ? -18.866 18.904 2.010 1.00 75.44 98 GLY A C 1
ATOM 821 O O . GLY A 1 98 ? -17.666 18.758 2.250 1.00 75.44 98 GLY A O 1
ATOM 822 N N . ALA A 1 99 ? -19.294 19.778 1.094 1.00 71.25 99 ALA A N 1
ATOM 823 C CA . ALA A 1 99 ? -18.413 20.498 0.166 1.00 71.25 99 ALA A CA 1
ATOM 824 C C . ALA A 1 99 ? -17.411 21.461 0.837 1.00 71.25 99 ALA A C 1
ATOM 826 O O . ALA A 1 99 ? -16.378 21.773 0.246 1.00 71.25 99 ALA A O 1
ATOM 827 N N . ASN A 1 100 ? -17.690 21.909 2.067 1.00 74.06 100 ASN A N 1
ATOM 828 C CA . ASN A 1 100 ? -16.871 22.892 2.784 1.00 74.06 100 ASN A CA 1
ATOM 829 C C . ASN A 1 100 ? -15.638 22.292 3.485 1.00 74.06 100 ASN A C 1
ATOM 831 O O . ASN A 1 100 ? -14.809 23.046 3.997 1.00 74.06 100 ASN A O 1
ATOM 835 N N . GLN A 1 101 ? -15.488 20.963 3.517 1.00 71.56 101 GLN A N 1
ATOM 836 C CA . GLN A 1 101 ? -14.330 20.324 4.141 1.00 71.56 101 GLN A CA 1
ATOM 837 C C . GLN A 1 101 ? -13.097 20.342 3.230 1.00 71.56 101 GLN A C 1
ATOM 839 O O . GLN A 1 101 ? -13.158 20.047 2.033 1.00 71.56 101 GLN A O 1
ATOM 844 N N . ARG A 1 102 ? -11.940 20.686 3.811 1.00 74.75 102 ARG A N 1
ATOM 845 C CA . ARG A 1 102 ? -10.651 20.682 3.108 1.00 74.75 102 ARG A CA 1
ATOM 846 C C . ARG A 1 102 ? -10.005 19.310 3.228 1.00 74.75 102 ARG A C 1
ATOM 848 O O . ARG A 1 102 ? -9.555 18.922 4.300 1.00 74.75 102 ARG A O 1
ATOM 855 N N . PHE A 1 103 ? -9.883 18.614 2.106 1.00 77.88 103 PHE A N 1
ATOM 856 C CA . PHE A 1 103 ? -9.168 17.343 2.034 1.00 77.88 103 PHE A CA 1
ATOM 857 C C . PHE A 1 103 ? -7.761 17.544 1.476 1.00 77.88 103 PHE A C 1
ATOM 859 O O . PHE A 1 103 ? -7.546 18.318 0.538 1.00 77.88 103 PHE A O 1
ATOM 866 N N . ARG A 1 104 ? -6.791 16.828 2.048 1.00 77.88 104 ARG A N 1
ATOM 867 C CA . ARG A 1 104 ? -5.400 16.866 1.596 1.00 77.88 104 ARG A CA 1
ATOM 868 C C . ARG A 1 104 ? -5.288 16.275 0.190 1.00 77.88 104 ARG A C 1
ATOM 870 O O . ARG A 1 104 ? -5.769 15.176 -0.063 1.00 77.88 104 ARG A O 1
ATOM 877 N N . ARG A 1 105 ? -4.593 16.984 -0.698 1.00 77.69 105 ARG A N 1
ATOM 878 C CA . ARG A 1 105 ? -4.207 16.494 -2.026 1.00 77.69 105 ARG A CA 1
ATOM 879 C C . ARG A 1 105 ? -2.718 16.188 -2.053 1.00 77.69 105 ARG A C 1
ATOM 881 O O . ARG A 1 105 ? -1.924 16.888 -1.426 1.00 77.69 105 ARG A O 1
ATOM 888 N N . VAL A 1 106 ? -2.354 15.140 -2.781 1.00 83.06 106 VAL A N 1
ATOM 889 C CA . VAL A 1 106 ? -0.959 14.805 -3.079 1.00 83.06 106 VAL A CA 1
ATOM 890 C C . VAL A 1 106 ? -0.664 15.290 -4.490 1.00 83.06 106 VAL A C 1
ATOM 892 O O . VAL A 1 106 ? -1.439 15.009 -5.404 1.00 83.06 106 VAL A O 1
ATOM 895 N N . ARG A 1 107 ? 0.437 16.026 -4.662 1.00 83.94 107 ARG A N 1
ATOM 896 C CA . ARG A 1 107 ? 0.943 16.375 -5.991 1.00 83.94 107 ARG A CA 1
ATOM 897 C C . ARG A 1 107 ? 1.428 15.091 -6.658 1.00 83.94 107 ARG A C 1
ATOM 899 O O . ARG A 1 107 ? 2.323 14.439 -6.133 1.00 83.94 107 ARG A O 1
ATOM 906 N N . ILE A 1 108 ? 0.812 14.738 -7.779 1.00 86.31 108 ILE A N 1
ATOM 907 C CA . ILE A 1 108 ? 1.179 13.569 -8.575 1.00 86.31 108 ILE A CA 1
ATOM 908 C C . ILE A 1 108 ? 2.040 14.075 -9.727 1.00 86.31 108 ILE A C 1
ATOM 910 O O . ILE A 1 108 ? 1.592 14.911 -10.512 1.00 86.31 108 ILE A O 1
ATOM 914 N N . GLU A 1 109 ? 3.285 13.617 -9.772 1.00 88.56 109 GLU A N 1
ATOM 915 C CA . GLU A 1 109 ? 4.203 13.899 -10.873 1.00 88.56 109 GLU A CA 1
ATOM 916 C C . GLU A 1 109 ? 3.841 13.063 -12.096 1.00 88.56 109 GLU A C 1
ATOM 918 O O . GLU A 1 109 ? 3.226 12.003 -11.977 1.00 88.56 109 GLU A O 1
ATOM 923 N N . ASP A 1 110 ? 4.225 13.535 -13.277 1.00 90.69 110 ASP A N 1
ATOM 924 C CA . ASP A 1 110 ? 3.983 12.795 -14.504 1.00 90.69 110 ASP A CA 1
ATOM 925 C C . ASP A 1 110 ? 4.881 11.563 -14.600 1.00 90.69 110 ASP A C 1
ATOM 927 O O . ASP A 1 110 ? 6.106 11.653 -14.500 1.00 90.69 110 ASP A O 1
ATOM 931 N N . GLU A 1 111 ? 4.246 10.405 -14.785 1.00 93.88 111 GLU A N 1
ATOM 932 C CA . GLU A 1 111 ? 4.897 9.102 -14.843 1.00 93.88 111 GLU A CA 1
ATOM 933 C C . GLU A 1 111 ? 4.288 8.261 -15.966 1.00 93.88 111 GLU A C 1
ATOM 935 O O . GLU A 1 111 ? 3.093 7.946 -15.957 1.00 93.88 111 GLU A O 1
ATOM 940 N N . TYR A 1 112 ? 5.142 7.864 -16.909 1.00 95.44 112 TYR A N 1
ATOM 941 C CA . TYR A 1 112 ? 4.771 7.072 -18.076 1.00 95.44 112 TYR A CA 1
ATOM 942 C C . TYR A 1 112 ? 5.600 5.793 -18.135 1.00 95.44 112 TYR A C 1
ATOM 944 O O . TYR A 1 112 ? 6.824 5.823 -17.999 1.00 95.44 112 TYR A O 1
ATOM 952 N N . ALA A 1 113 ? 4.936 4.667 -18.371 1.00 96.19 113 ALA A N 1
ATOM 953 C CA . ALA A 1 113 ? 5.567 3.376 -18.594 1.00 96.19 113 ALA A CA 1
ATOM 954 C C . ALA A 1 113 ? 5.431 2.950 -20.058 1.00 96.19 113 ALA A C 1
ATOM 956 O O . ALA A 1 113 ? 4.395 3.166 -20.694 1.00 96.19 113 ALA A O 1
ATOM 957 N N . VAL A 1 114 ? 6.478 2.307 -20.568 1.00 96.56 114 VAL A N 1
ATOM 958 C CA . VAL A 1 114 ? 6.490 1.646 -21.873 1.00 96.56 114 VAL A CA 1
ATOM 959 C C . VAL A 1 114 ? 6.345 0.150 -21.641 1.00 96.56 114 VAL A C 1
ATOM 961 O O . VAL A 1 114 ? 7.191 -0.486 -21.005 1.00 96.56 114 VAL A O 1
ATOM 964 N N . LEU A 1 115 ? 5.238 -0.397 -22.134 1.00 97.44 115 LEU A N 1
ATOM 965 C CA . LEU A 1 115 ? 4.849 -1.789 -21.956 1.00 97.44 115 LEU A CA 1
ATOM 966 C C . LEU A 1 115 ? 4.910 -2.523 -23.292 1.00 97.44 115 LEU A C 1
ATOM 968 O O . LEU A 1 115 ? 4.598 -1.951 -24.332 1.00 97.44 115 LEU A O 1
ATOM 972 N N . VAL A 1 116 ? 5.296 -3.793 -23.265 1.00 96.50 116 VAL A N 1
ATOM 973 C CA . VAL A 1 116 ? 5.480 -4.619 -24.458 1.00 96.50 116 VAL A CA 1
ATOM 974 C C . VAL A 1 116 ? 4.707 -5.929 -24.356 1.00 96.50 116 VAL A C 1
ATOM 976 O O . VAL A 1 116 ? 4.670 -6.560 -23.299 1.00 96.50 116 VAL A O 1
ATOM 979 N N . GLY A 1 117 ? 4.169 -6.357 -25.496 1.00 93.62 117 GLY A N 1
ATOM 980 C CA . GLY A 1 117 ? 3.505 -7.637 -25.703 1.00 93.62 117 GLY A CA 1
ATOM 981 C C . GLY A 1 117 ? 2.045 -7.637 -25.273 1.00 93.62 117 GLY A C 1
ATOM 982 O O . GLY A 1 117 ? 1.480 -6.614 -24.914 1.00 93.62 117 GLY A O 1
ATOM 983 N N . ASP A 1 118 ? 1.427 -8.802 -25.361 1.00 94.06 118 ASP A N 1
ATOM 984 C CA . ASP A 1 118 ? 0.011 -9.048 -25.082 1.00 94.06 118 ASP A CA 1
ATOM 985 C C . ASP A 1 118 ? -0.171 -10.511 -24.652 1.00 94.06 118 ASP A C 1
ATOM 987 O O . ASP A 1 118 ? -0.917 -11.301 -25.234 1.00 94.06 118 ASP A O 1
ATOM 991 N N . PHE A 1 119 ? 0.593 -10.903 -23.636 1.00 94.50 119 PHE A N 1
ATOM 992 C CA . PHE A 1 119 ? 0.759 -12.296 -23.251 1.00 94.50 119 PHE A CA 1
ATOM 993 C C . PHE A 1 119 ? -0.468 -12.817 -22.508 1.00 94.50 119 PHE A C 1
ATOM 995 O O . PHE A 1 119 ? -0.989 -12.178 -21.593 1.00 94.50 119 PHE A O 1
ATOM 1002 N N . ARG A 1 120 ? -0.909 -14.024 -22.879 1.00 91.19 120 ARG A N 1
ATOM 1003 C CA . ARG A 1 120 ? -2.073 -14.692 -22.276 1.00 91.19 120 ARG A CA 1
ATOM 1004 C C . ARG A 1 120 ? -1.773 -15.259 -20.893 1.00 91.19 120 ARG A C 1
ATOM 1006 O O . ARG A 1 120 ? -2.670 -15.316 -20.058 1.00 91.19 120 ARG A O 1
ATOM 1013 N N . SER A 1 121 ? -0.530 -15.672 -20.656 1.00 92.31 121 SER A N 1
ATOM 1014 C CA . SER A 1 121 ? -0.079 -16.233 -19.386 1.00 92.31 121 SER A CA 1
ATOM 1015 C C . SER A 1 121 ? 1.178 -15.533 -18.873 1.00 92.31 121 SER A C 1
ATOM 1017 O O . SER A 1 121 ? 1.961 -14.965 -19.639 1.00 92.31 121 SER A O 1
ATOM 1019 N N . TRP A 1 122 ? 1.382 -15.601 -17.557 1.00 90.00 122 TRP A N 1
ATOM 1020 C CA . TRP A 1 122 ? 2.595 -15.098 -16.915 1.00 90.00 122 TRP A CA 1
ATOM 1021 C C . TRP A 1 122 ? 3.855 -15.805 -17.439 1.00 90.00 122 TRP A C 1
ATOM 1023 O O . TRP A 1 122 ? 4.894 -15.172 -17.628 1.00 90.00 122 TRP A O 1
ATOM 1033 N N . ASP A 1 123 ? 3.759 -17.107 -17.718 1.00 92.75 123 ASP A N 1
ATOM 1034 C CA . ASP A 1 123 ? 4.883 -17.909 -18.204 1.00 92.75 123 ASP A CA 1
ATOM 1035 C C . ASP A 1 123 ? 5.279 -17.549 -19.640 1.00 92.75 123 ASP A C 1
ATOM 1037 O O . ASP A 1 123 ? 6.473 -17.492 -19.944 1.00 92.75 123 ASP A O 1
ATOM 1041 N N . ASP A 1 124 ? 4.308 -17.239 -20.507 1.00 93.88 124 ASP A N 1
ATOM 1042 C CA . ASP A 1 124 ? 4.576 -16.718 -21.855 1.00 93.88 124 ASP A CA 1
ATOM 1043 C C . ASP A 1 124 ? 5.358 -15.404 -21.788 1.00 93.88 124 ASP A C 1
ATOM 1045 O O . ASP A 1 124 ? 6.404 -15.266 -22.426 1.00 93.88 124 ASP A O 1
ATOM 1049 N N . ALA A 1 125 ? 4.890 -14.467 -20.956 1.00 93.56 125 ALA A N 1
ATOM 1050 C CA . ALA A 1 125 ? 5.561 -13.188 -20.746 1.00 93.56 125 ALA A CA 1
ATOM 1051 C C . ALA A 1 125 ? 6.978 -13.383 -20.190 1.00 93.56 125 ALA A C 1
ATOM 1053 O O . ALA A 1 125 ? 7.916 -12.701 -20.597 1.00 93.56 125 ALA A O 1
ATOM 1054 N N . ARG A 1 126 ? 7.169 -14.340 -19.277 1.00 93.88 126 ARG A N 1
ATOM 1055 C CA . ARG A 1 126 ? 8.479 -14.614 -18.681 1.00 93.88 126 ARG A CA 1
ATOM 1056 C C . ARG A 1 126 ? 9.471 -15.200 -19.684 1.00 93.88 126 ARG A C 1
ATOM 1058 O O . ARG A 1 126 ? 10.639 -14.824 -19.647 1.00 93.88 126 ARG A O 1
ATOM 1065 N N . ARG A 1 127 ? 9.031 -16.086 -20.583 1.00 94.19 127 ARG A N 1
ATOM 1066 C CA . ARG A 1 127 ? 9.887 -16.605 -21.664 1.00 94.19 127 ARG A CA 1
ATOM 1067 C C . ARG A 1 127 ? 10.371 -15.481 -22.573 1.00 94.19 127 ARG A C 1
ATOM 1069 O O . ARG A 1 127 ? 11.563 -15.398 -22.863 1.00 94.19 127 ARG A O 1
ATOM 1076 N N . GLU A 1 128 ? 9.464 -14.592 -22.964 1.00 95.31 128 GLU A N 1
ATOM 1077 C CA . GLU A 1 128 ? 9.798 -13.471 -23.841 1.00 95.31 128 GLU A CA 1
ATOM 1078 C C . GLU A 1 128 ? 10.655 -12.409 -23.133 1.00 95.31 128 GLU A C 1
ATOM 1080 O O . GLU A 1 128 ? 11.553 -11.818 -23.736 1.00 95.31 128 GLU A O 1
ATOM 1085 N N . LEU A 1 129 ? 10.460 -12.222 -21.825 1.00 95.44 129 LEU A N 1
ATOM 1086 C CA . LEU A 1 129 ? 11.275 -11.332 -21.002 1.00 95.44 129 LEU A CA 1
ATOM 1087 C C . LEU A 1 129 ? 12.766 -11.695 -21.047 1.00 95.44 129 LEU A C 1
ATOM 1089 O O . LEU A 1 129 ? 13.607 -10.803 -21.151 1.00 95.44 129 LEU A O 1
ATOM 1093 N N . GLU A 1 130 ? 13.108 -12.984 -20.999 1.00 94.06 130 GLU A N 1
ATOM 1094 C CA . GLU A 1 130 ? 14.507 -13.433 -21.059 1.00 94.06 130 GLU A CA 1
ATOM 1095 C C . GLU A 1 130 ? 15.176 -13.101 -22.401 1.00 94.06 130 GLU A C 1
ATOM 1097 O O . GLU A 1 130 ? 16.390 -12.879 -22.457 1.00 94.06 130 GLU A O 1
ATOM 1102 N N . ARG A 1 131 ? 14.392 -13.015 -23.484 1.00 95.38 131 ARG A N 1
ATOM 1103 C CA . ARG A 1 131 ? 14.859 -12.518 -24.783 1.00 95.38 131 ARG A CA 1
ATOM 1104 C C . ARG A 1 131 ? 15.024 -11.000 -24.759 1.00 95.38 131 ARG A C 1
ATOM 1106 O O . ARG A 1 131 ? 16.068 -10.498 -25.168 1.00 95.38 131 ARG A O 1
ATOM 1113 N N . ILE A 1 132 ? 14.028 -10.277 -24.241 1.00 95.19 132 ILE A N 1
ATOM 1114 C CA . ILE A 1 132 ? 14.029 -8.808 -24.168 1.00 95.19 132 ILE A CA 1
ATOM 1115 C C . ILE A 1 132 ? 15.206 -8.292 -23.336 1.00 95.19 132 ILE A C 1
ATOM 1117 O O . ILE A 1 132 ? 15.899 -7.379 -23.772 1.00 95.19 132 ILE A O 1
ATOM 1121 N N . LYS A 1 133 ? 15.522 -8.922 -22.200 1.00 93.94 133 LYS A N 1
ATOM 1122 C CA . LYS A 1 133 ? 16.658 -8.539 -21.339 1.00 93.94 133 LYS A CA 1
ATOM 1123 C C . LYS A 1 133 ? 18.024 -8.562 -22.030 1.00 93.94 133 LYS A C 1
ATOM 1125 O O . LYS A 1 133 ? 18.963 -7.937 -21.535 1.00 93.94 133 LYS A O 1
ATOM 1130 N N . LYS A 1 134 ? 18.147 -9.283 -23.148 1.00 94.62 134 LYS A N 1
ATOM 1131 C CA . LYS A 1 134 ? 19.379 -9.408 -23.941 1.00 94.62 134 LYS A CA 1
ATOM 1132 C C . LYS A 1 134 ? 19.455 -8.406 -25.097 1.00 94.62 134 LYS A C 1
ATOM 1134 O O . LYS A 1 134 ? 20.466 -8.390 -25.795 1.00 94.62 134 LYS A O 1
ATOM 1139 N N . LEU A 1 135 ? 18.422 -7.587 -25.311 1.00 93.44 135 LEU A N 1
ATOM 1140 C CA . LEU A 1 135 ? 18.416 -6.581 -26.371 1.00 93.44 135 LEU A CA 1
ATOM 1141 C C . LEU A 1 135 ? 19.483 -5.500 -26.123 1.00 93.44 135 LEU A C 1
ATOM 1143 O O . LEU A 1 135 ? 19.764 -5.162 -24.963 1.00 93.44 135 LEU A O 1
ATOM 1147 N N . PRO A 1 136 ? 20.088 -4.951 -27.192 1.00 91.25 136 PRO A N 1
ATOM 1148 C CA . PRO A 1 136 ? 21.060 -3.877 -27.060 1.00 91.25 136 PRO A CA 1
ATOM 1149 C C . PRO A 1 136 ? 20.411 -2.603 -26.487 1.00 91.25 136 PRO A C 1
ATOM 1151 O O . PRO A 1 136 ? 19.193 -2.422 -26.584 1.00 91.25 136 PRO A O 1
ATOM 1154 N N . PRO A 1 137 ? 21.193 -1.716 -25.845 1.00 88.38 137 PRO A N 1
ATOM 1155 C CA . PRO A 1 137 ? 20.667 -0.442 -25.367 1.00 88.38 137 PRO A CA 1
ATOM 1156 C C . PRO A 1 137 ? 20.120 0.378 -26.546 1.00 88.38 137 PRO A C 1
ATOM 1158 O O . PRO A 1 137 ? 20.680 0.309 -27.640 1.00 88.38 137 PRO A O 1
ATOM 1161 N N . PRO A 1 138 ? 19.040 1.151 -26.351 1.00 88.25 138 PRO A N 1
ATOM 1162 C CA . PRO A 1 138 ? 18.508 1.986 -27.414 1.00 88.25 138 PRO A CA 1
ATOM 1163 C C . PRO A 1 138 ? 19.493 3.103 -27.784 1.00 88.25 138 PRO A C 1
ATOM 1165 O O . PRO A 1 138 ? 20.182 3.663 -26.926 1.00 88.25 138 PRO A O 1
ATOM 1168 N N . GLU A 1 139 ? 19.541 3.438 -29.068 1.00 85.00 139 GLU A N 1
ATOM 1169 C CA . GLU A 1 139 ? 20.383 4.508 -29.602 1.00 85.00 139 GLU A CA 1
ATOM 1170 C C . GLU A 1 139 ? 19.556 5.773 -29.845 1.00 85.00 139 GLU A C 1
ATOM 1172 O O . GLU A 1 139 ? 18.368 5.700 -30.145 1.00 85.00 139 GLU A O 1
ATOM 1177 N N . GLY A 1 140 ? 20.174 6.948 -29.692 1.00 81.25 140 GLY A N 1
ATOM 1178 C CA . GLY A 1 140 ? 19.516 8.235 -29.956 1.00 81.25 140 GLY A CA 1
ATOM 1179 C C . GLY A 1 140 ? 18.512 8.699 -28.894 1.00 81.25 140 GLY A C 1
ATOM 1180 O O . GLY A 1 140 ? 17.917 9.756 -29.060 1.00 81.25 140 GLY A O 1
ATOM 1181 N N . ILE A 1 141 ? 18.348 7.955 -27.796 1.00 84.88 141 ILE A N 1
ATOM 1182 C CA . ILE A 1 141 ? 17.466 8.325 -26.682 1.00 84.88 141 ILE A CA 1
ATOM 1183 C C . ILE A 1 141 ? 18.322 8.790 -25.501 1.00 84.88 141 ILE A C 1
ATOM 1185 O O . ILE A 1 141 ? 19.257 8.072 -25.128 1.00 84.88 141 ILE A O 1
ATOM 1189 N N . PRO A 1 142 ? 18.025 9.954 -24.891 1.00 83.56 142 PRO A N 1
ATOM 1190 C CA . PRO A 1 142 ? 18.796 10.492 -23.774 1.00 83.56 142 PRO A CA 1
ATOM 1191 C C . PRO A 1 142 ? 18.495 9.712 -22.484 1.00 83.56 142 PRO A C 1
ATOM 1193 O O . PRO A 1 142 ? 17.739 10.142 -21.616 1.00 83.56 142 PRO A O 1
ATOM 1196 N N . LEU A 1 143 ? 19.078 8.519 -22.375 1.00 81.75 143 LEU A N 1
ATOM 1197 C CA . LEU A 1 143 ? 19.037 7.695 -21.172 1.00 81.75 143 LEU A CA 1
ATOM 1198 C C . LEU A 1 143 ? 20.193 8.039 -20.222 1.00 81.75 143 LEU A C 1
ATOM 1200 O O . LEU A 1 143 ? 21.233 8.523 -20.677 1.00 81.75 143 LEU A O 1
ATOM 1204 N N . PRO A 1 144 ? 20.055 7.746 -18.914 1.00 79.56 144 PRO A N 1
ATOM 1205 C CA . PRO A 1 144 ? 21.138 7.933 -17.957 1.00 79.56 144 PRO A CA 1
ATOM 1206 C C . PRO A 1 144 ? 22.431 7.237 -18.400 1.00 79.56 144 PRO A C 1
ATOM 1208 O O . PRO A 1 144 ? 22.414 6.138 -18.957 1.00 79.56 144 PRO A O 1
ATOM 1211 N N . VAL A 1 145 ? 23.571 7.859 -18.123 1.00 78.44 145 VAL A N 1
ATOM 1212 C CA . VAL A 1 145 ? 24.885 7.238 -18.318 1.00 78.44 145 VAL A CA 1
ATOM 1213 C C . VAL A 1 145 ? 25.383 6.773 -16.959 1.00 78.44 145 VAL A C 1
ATOM 1215 O O . VAL A 1 145 ? 25.342 7.519 -15.983 1.00 78.44 145 VAL A O 1
ATOM 1218 N N . LEU A 1 146 ? 25.819 5.521 -16.884 1.00 78.50 146 LEU A N 1
ATOM 1219 C CA . LEU A 1 146 ? 26.363 4.937 -15.668 1.00 78.50 146 LEU A CA 1
ATOM 1220 C C . LEU A 1 146 ? 27.876 5.135 -15.650 1.00 78.50 146 LEU A C 1
ATOM 1222 O O . LEU A 1 146 ? 28.543 4.847 -16.641 1.00 78.50 146 LEU A O 1
ATOM 1226 N N . PHE A 1 147 ? 28.419 5.575 -14.518 1.00 79.00 147 PHE A N 1
ATOM 1227 C CA . PHE A 1 147 ? 29.850 5.483 -14.250 1.00 79.00 147 PHE A CA 1
ATOM 1228 C C . PHE A 1 147 ? 30.124 4.129 -13.600 1.00 79.00 147 PHE A C 1
ATOM 1230 O O . PHE A 1 147 ? 29.609 3.847 -12.516 1.00 79.00 147 PHE A O 1
ATOM 1237 N N . ILE A 1 148 ? 30.882 3.272 -14.277 1.00 76.62 148 ILE A N 1
ATOM 1238 C CA . ILE A 1 148 ? 31.204 1.933 -13.790 1.00 76.62 148 ILE A CA 1
ATOM 1239 C C . ILE A 1 148 ? 32.705 1.787 -13.594 1.00 76.62 148 ILE A C 1
ATOM 1241 O O . ILE A 1 148 ? 33.516 2.255 -14.389 1.00 76.62 148 ILE A O 1
ATOM 1245 N N . VAL A 1 149 ? 33.062 1.121 -12.502 1.00 74.56 149 VAL A N 1
ATOM 1246 C CA . VAL A 1 149 ? 34.444 0.814 -12.156 1.00 74.56 149 VAL A CA 1
ATOM 1247 C C . VAL A 1 149 ? 34.729 -0.616 -12.597 1.00 74.56 149 VAL A C 1
ATOM 1249 O O . VAL A 1 149 ? 34.071 -1.549 -12.134 1.00 74.56 149 VAL A O 1
ATOM 1252 N N . ARG A 1 150 ? 35.701 -0.798 -13.491 1.00 71.12 150 ARG A N 1
ATOM 1253 C CA . ARG A 1 150 ? 36.232 -2.111 -13.855 1.00 71.12 150 ARG A CA 1
ATOM 1254 C C . ARG A 1 150 ? 37.565 -2.325 -13.156 1.00 71.12 150 ARG A C 1
ATOM 1256 O O . ARG A 1 150 ? 38.512 -1.561 -13.333 1.00 71.12 150 ARG A O 1
ATOM 1263 N N . GLN A 1 151 ? 37.624 -3.393 -12.372 1.00 64.06 151 GLN A N 1
ATOM 1264 C CA . GLN A 1 151 ? 38.866 -3.920 -11.830 1.00 64.06 151 GLN A CA 1
ATOM 1265 C C . GLN A 1 151 ? 39.337 -5.023 -12.775 1.00 64.06 151 GLN A C 1
ATOM 1267 O O . GLN A 1 151 ? 38.726 -6.093 -12.846 1.00 64.06 151 GLN A O 1
ATOM 1272 N N . GLU A 1 152 ? 40.390 -4.756 -13.541 1.00 59.09 152 GLU A N 1
ATOM 1273 C CA . GLU A 1 152 ? 41.068 -5.810 -14.289 1.00 59.09 152 GLU A CA 1
ATOM 1274 C C . GLU A 1 152 ? 41.821 -6.678 -13.280 1.00 59.09 152 GLU A C 1
ATOM 1276 O O . GLU A 1 152 ? 42.848 -6.265 -12.750 1.00 59.09 152 GLU A O 1
ATOM 1281 N N . ARG A 1 153 ? 41.292 -7.871 -12.976 1.00 53.59 153 ARG A N 1
ATOM 1282 C CA . ARG A 1 153 ? 42.039 -8.864 -12.197 1.00 53.59 153 ARG A CA 1
ATOM 1283 C C . ARG A 1 153 ? 43.220 -9.323 -13.039 1.00 53.59 153 ARG A C 1
ATOM 1285 O O . ARG A 1 153 ? 43.047 -10.120 -13.964 1.0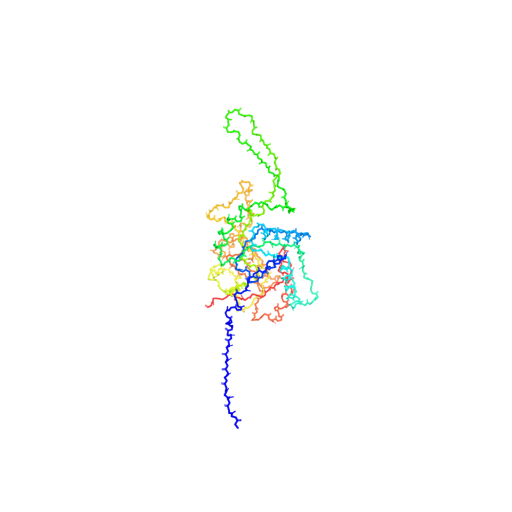0 53.59 153 ARG A O 1
ATOM 1292 N N . GLY A 1 154 ? 44.412 -8.836 -12.713 1.00 55.72 154 GLY A N 1
ATOM 1293 C CA . GLY A 1 154 ? 45.650 -9.388 -13.242 1.00 55.72 154 GLY A CA 1
ATOM 1294 C C . GLY A 1 154 ? 45.793 -10.816 -12.729 1.00 55.72 154 GLY A C 1
ATOM 1295 O O . GLY A 1 154 ? 46.190 -11.029 -11.591 1.00 55.72 154 GLY A O 1
ATOM 1296 N N . ASN A 1 155 ? 45.448 -11.815 -13.541 1.00 53.97 155 ASN A N 1
ATOM 1297 C CA . ASN A 1 155 ? 45.522 -13.228 -13.151 1.00 53.97 155 ASN A CA 1
ATOM 1298 C C . ASN A 1 155 ? 46.975 -13.760 -13.185 1.00 53.97 155 ASN A C 1
ATOM 1300 O O . ASN A 1 155 ? 47.221 -14.891 -13.596 1.00 53.97 155 ASN A O 1
ATOM 1304 N N . VAL A 1 156 ? 47.946 -12.917 -12.812 1.00 55.97 156 VAL A N 1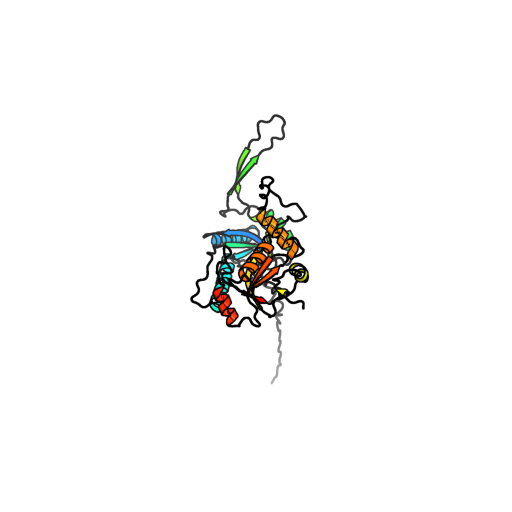
ATOM 1305 C CA . VAL A 1 156 ? 49.383 -13.200 -12.863 1.00 55.97 156 VAL A CA 1
ATOM 1306 C C . VAL A 1 156 ? 50.002 -12.874 -11.497 1.00 55.97 156 VAL A C 1
ATOM 1308 O O . VAL A 1 156 ? 49.971 -11.713 -11.078 1.00 55.97 156 VAL A O 1
ATOM 1311 N N . PRO A 1 157 ? 50.578 -13.863 -10.791 1.00 46.34 157 PRO A N 1
ATOM 1312 C CA . PRO A 1 157 ? 51.318 -13.623 -9.557 1.00 46.34 157 PRO A CA 1
ATOM 1313 C C . PRO A 1 157 ? 52.504 -12.681 -9.820 1.00 46.34 157 PRO A C 1
ATOM 1315 O O . PRO A 1 157 ? 53.370 -12.997 -10.632 1.00 46.34 157 PRO A O 1
ATOM 1318 N N . GLY A 1 158 ? 52.537 -11.524 -9.148 1.00 59.25 158 GLY A N 1
ATOM 1319 C CA . GLY A 1 158 ? 53.607 -10.521 -9.270 1.00 59.25 158 GLY A CA 1
ATOM 1320 C C . GLY A 1 158 ? 53.273 -9.276 -10.106 1.00 59.25 158 GLY A C 1
ATOM 1321 O O . GLY A 1 158 ? 54.140 -8.421 -10.275 1.00 59.25 158 GLY A O 1
ATOM 1322 N N . ALA A 1 159 ? 52.044 -9.140 -10.616 1.00 55.47 159 ALA A N 1
ATOM 1323 C CA . ALA A 1 159 ? 51.605 -7.917 -11.292 1.00 55.47 159 ALA A CA 1
ATOM 1324 C C . ALA A 1 159 ? 51.389 -6.746 -10.297 1.00 55.47 159 ALA A C 1
ATOM 1326 O O . ALA A 1 159 ? 51.007 -6.987 -9.148 1.00 55.47 159 ALA A O 1
ATOM 1327 N N . PRO A 1 160 ? 51.625 -5.481 -10.713 1.00 55.66 160 PRO A N 1
ATOM 1328 C CA . PRO A 1 160 ? 51.334 -4.292 -9.902 1.00 55.66 160 PRO A CA 1
ATOM 1329 C C . PRO A 1 160 ? 49.847 -4.234 -9.492 1.00 55.66 160 PRO A C 1
ATOM 1331 O O . PRO A 1 160 ? 49.026 -4.878 -10.147 1.00 55.66 160 PRO A O 1
ATOM 1334 N N . PRO A 1 161 ? 49.489 -3.486 -8.422 1.00 57.25 161 PRO A N 1
ATOM 1335 C CA . PRO A 1 161 ? 48.132 -3.465 -7.869 1.00 57.25 161 PRO A CA 1
ATOM 1336 C C . PRO A 1 161 ? 47.084 -3.223 -8.956 1.00 57.25 161 PRO A C 1
ATOM 1338 O O . PRO A 1 161 ? 47.311 -2.408 -9.854 1.00 57.25 161 PRO A O 1
ATOM 1341 N N . ASP A 1 162 ? 45.964 -3.949 -8.857 1.00 61.88 162 ASP A N 1
ATOM 1342 C CA . ASP A 1 162 ? 44.899 -3.989 -9.860 1.00 61.88 162 ASP A CA 1
ATOM 1343 C C . ASP A 1 162 ? 44.620 -2.599 -10.437 1.00 61.88 162 ASP A C 1
ATOM 1345 O O . ASP A 1 162 ? 44.281 -1.655 -9.716 1.00 61.88 162 ASP A O 1
ATOM 1349 N N . LYS A 1 163 ? 44.757 -2.465 -11.759 1.00 62.78 163 LYS A N 1
ATOM 1350 C CA . LYS A 1 163 ? 44.457 -1.210 -12.439 1.00 62.78 163 LYS A CA 1
ATOM 1351 C C . LYS A 1 163 ? 42.945 -1.001 -12.396 1.00 62.78 163 LYS A C 1
ATOM 1353 O O . LYS A 1 163 ? 42.187 -1.595 -13.161 1.00 62.78 163 LYS A O 1
ATOM 1358 N N . VAL A 1 164 ? 42.501 -0.163 -11.467 1.00 66.94 164 VAL A N 1
ATOM 1359 C CA . VAL A 1 164 ? 41.106 0.263 -11.369 1.00 66.94 164 VAL A CA 1
ATOM 1360 C C . VAL A 1 164 ? 40.862 1.311 -12.450 1.00 66.94 164 VAL A C 1
ATOM 1362 O O . VAL A 1 164 ? 41.447 2.393 -12.422 1.00 66.94 164 VAL A O 1
ATOM 1365 N N . THR A 1 165 ? 40.014 0.986 -13.421 1.00 72.50 165 THR A N 1
ATOM 1366 C CA . THR A 1 165 ? 39.626 1.909 -14.494 1.00 72.50 165 THR A CA 1
ATOM 1367 C C . THR A 1 165 ? 38.154 2.279 -14.355 1.00 72.50 165 THR A C 1
ATOM 1369 O O . THR A 1 165 ? 37.320 1.449 -13.995 1.00 72.50 165 THR A O 1
ATOM 1372 N N . GLY A 1 166 ? 37.832 3.551 -14.587 1.00 76.50 166 GLY A N 1
ATOM 1373 C CA . GLY A 1 166 ? 36.455 4.030 -14.673 1.00 76.50 166 GLY A CA 1
ATOM 1374 C C . GLY A 1 166 ? 36.055 4.182 -16.135 1.00 76.50 166 GLY A C 1
ATOM 1375 O O . GLY A 1 166 ? 36.795 4.787 -16.907 1.00 76.50 166 GLY A O 1
ATOM 1376 N N . GLU A 1 167 ? 34.892 3.663 -16.512 1.00 80.44 167 GLU A N 1
ATOM 1377 C CA . GLU A 1 167 ? 34.306 3.878 -17.835 1.00 80.44 167 GLU A CA 1
ATOM 1378 C C . GLU A 1 167 ? 32.856 4.357 -17.707 1.00 80.44 167 GLU A C 1
ATOM 1380 O O . GLU A 1 167 ? 32.125 3.996 -16.781 1.00 80.44 167 GLU A O 1
ATOM 1385 N N . TYR A 1 168 ? 32.431 5.185 -18.656 1.00 77.19 168 TYR A N 1
ATOM 1386 C CA . TYR A 1 168 ? 31.034 5.567 -18.795 1.00 77.19 168 TYR A CA 1
ATOM 1387 C C . TYR A 1 168 ? 30.336 4.572 -19.722 1.00 77.19 168 TYR A C 1
ATOM 1389 O O . TYR A 1 168 ? 30.732 4.406 -20.875 1.00 77.19 168 TYR A O 1
ATOM 1397 N N . ALA A 1 169 ? 29.281 3.925 -19.232 1.00 77.75 169 ALA A N 1
ATOM 1398 C CA . ALA A 1 169 ? 28.475 2.986 -20.000 1.00 77.75 169 ALA A CA 1
ATOM 1399 C C . ALA A 1 169 ? 27.040 3.492 -20.157 1.00 77.75 169 ALA A C 1
ATOM 1401 O O . ALA A 1 169 ? 26.439 4.037 -19.229 1.00 77.75 169 ALA A O 1
ATOM 1402 N N . LYS A 1 170 ? 26.459 3.277 -21.341 1.00 78.88 170 LYS A N 1
ATOM 1403 C CA . LYS A 1 170 ? 25.051 3.601 -21.598 1.00 78.88 170 LYS A CA 1
ATOM 1404 C C . LYS A 1 170 ? 24.146 2.705 -20.748 1.00 78.88 170 LYS A C 1
ATOM 1406 O O . LYS A 1 170 ? 24.313 1.483 -20.741 1.00 78.88 170 LYS A O 1
ATOM 1411 N N . TYR A 1 171 ? 23.169 3.296 -20.063 1.00 84.69 171 TYR A N 1
ATOM 1412 C CA . TYR A 1 171 ? 22.141 2.534 -19.361 1.00 84.69 171 TYR A CA 1
ATOM 1413 C C . TYR A 1 171 ? 21.307 1.714 -20.354 1.00 84.69 171 TYR A C 1
ATOM 1415 O O . TYR A 1 171 ? 20.797 2.244 -21.341 1.00 84.69 171 TYR A O 1
ATOM 1423 N N . ASN A 1 172 ? 21.155 0.414 -20.085 1.00 90.00 172 ASN A N 1
ATOM 1424 C CA . ASN A 1 172 ? 20.282 -0.461 -20.861 1.00 90.00 172 ASN A CA 1
ATOM 1425 C C . ASN A 1 172 ? 18.981 -0.733 -20.077 1.00 90.00 172 ASN A C 1
ATOM 1427 O O . ASN A 1 172 ? 19.018 -1.508 -19.114 1.00 90.00 172 ASN A O 1
ATOM 1431 N N . PRO A 1 173 ? 17.838 -0.153 -20.489 1.00 90.12 173 PRO A N 1
ATOM 1432 C CA . PRO A 1 173 ? 16.569 -0.296 -19.779 1.00 90.12 173 PRO A CA 1
ATOM 1433 C C . PRO A 1 173 ? 16.028 -1.732 -19.840 1.00 90.12 173 PRO A C 1
ATOM 1435 O O . PRO A 1 173 ? 15.435 -2.213 -18.875 1.00 90.12 173 PRO A O 1
ATOM 1438 N N . PHE A 1 174 ? 16.321 -2.477 -20.912 1.00 93.81 174 PHE A N 1
ATOM 1439 C CA . PHE A 1 174 ? 15.802 -3.830 -21.101 1.00 93.81 174 PHE A CA 1
ATOM 1440 C C . PHE A 1 174 ? 16.304 -4.819 -20.049 1.00 93.81 174 PHE A C 1
ATOM 1442 O O . PHE A 1 174 ? 15.579 -5.746 -19.694 1.00 93.81 174 PHE A O 1
ATOM 1449 N N . ARG A 1 175 ? 17.507 -4.613 -19.491 1.00 90.38 175 ARG A N 1
ATOM 1450 C CA . ARG A 1 175 ? 18.054 -5.483 -18.432 1.00 90.38 175 ARG A CA 1
ATOM 1451 C C . ARG A 1 175 ? 17.198 -5.498 -17.167 1.00 90.38 175 ARG A C 1
ATOM 1453 O O . ARG A 1 175 ? 17.181 -6.505 -16.460 1.00 90.38 175 ARG A O 1
ATOM 1460 N N . TYR A 1 176 ? 16.483 -4.407 -16.909 1.00 90.31 176 TYR A N 1
ATOM 1461 C CA . TYR A 1 176 ? 15.629 -4.229 -15.738 1.00 90.31 176 TYR A CA 1
ATOM 1462 C C . TYR A 1 176 ? 14.151 -4.469 -16.042 1.00 90.31 176 TYR A C 1
ATOM 1464 O O . TYR A 1 176 ? 13.309 -4.227 -15.182 1.00 90.31 176 TYR A O 1
ATOM 1472 N N . ALA A 1 177 ? 13.827 -4.961 -17.241 1.00 94.12 177 ALA A N 1
ATOM 1473 C CA . ALA A 1 177 ? 12.456 -5.262 -17.605 1.00 94.12 177 ALA A CA 1
ATOM 1474 C C . ALA A 1 177 ? 11.859 -6.362 -16.708 1.00 94.12 177 ALA A C 1
ATOM 1476 O O . ALA A 1 177 ? 12.556 -7.279 -16.249 1.00 94.12 177 ALA A O 1
ATOM 1477 N N . PHE A 1 178 ? 10.551 -6.285 -16.475 1.00 95.75 178 PHE A N 1
ATOM 1478 C CA . PHE A 1 178 ? 9.813 -7.246 -15.655 1.00 95.75 178 PHE A CA 1
ATOM 1479 C C . PHE A 1 178 ? 8.381 -7.436 -16.158 1.00 95.75 178 PHE A C 1
ATOM 1481 O O . PHE A 1 178 ? 7.810 -6.558 -16.804 1.00 95.75 178 PHE A O 1
ATOM 1488 N N . VAL A 1 179 ? 7.806 -8.605 -15.868 1.00 95.50 179 VAL A N 1
ATOM 1489 C CA . VAL A 1 179 ? 6.411 -8.917 -16.203 1.00 95.50 179 VAL A CA 1
ATOM 1490 C C . VAL A 1 179 ? 5.481 -8.159 -15.260 1.00 95.50 179 VAL A C 1
ATOM 1492 O O . VAL A 1 179 ? 5.704 -8.127 -14.049 1.00 95.50 179 VAL A O 1
ATOM 1495 N N . VAL A 1 180 ? 4.427 -7.575 -15.818 1.00 94.25 180 VAL A N 1
ATOM 1496 C CA . VAL A 1 180 ? 3.360 -6.889 -15.092 1.00 94.25 180 VAL A CA 1
ATOM 1497 C C . VAL A 1 180 ? 1.997 -7.422 -15.530 1.00 94.25 180 VAL A C 1
ATOM 1499 O O . VAL A 1 180 ? 1.810 -7.722 -16.711 1.00 94.25 180 VAL A O 1
ATOM 1502 N N . PRO A 1 181 ? 1.015 -7.531 -14.618 1.00 93.25 181 PRO A N 1
ATOM 1503 C CA . PRO A 1 181 ? -0.371 -7.659 -15.041 1.00 93.25 181 PRO A CA 1
ATOM 1504 C C . PRO A 1 181 ? -0.796 -6.371 -15.752 1.00 93.25 181 PRO A C 1
ATOM 1506 O O . PRO A 1 181 ? -0.279 -5.294 -15.451 1.00 93.25 181 PRO A O 1
ATOM 1509 N N . ASN A 1 182 ? -1.752 -6.465 -16.669 1.00 93.06 182 ASN A N 1
ATOM 1510 C CA . ASN A 1 182 ? -2.326 -5.288 -17.303 1.00 93.06 182 ASN A CA 1
ATOM 1511 C C . ASN A 1 182 ? -3.009 -4.409 -16.234 1.00 93.06 182 ASN A C 1
ATOM 1513 O O . ASN A 1 182 ? -4.009 -4.839 -15.653 1.00 93.06 182 ASN A O 1
ATOM 1517 N N . PRO A 1 183 ? -2.501 -3.191 -15.954 1.00 89.38 183 PRO A N 1
ATOM 1518 C CA . PRO A 1 183 ? -3.059 -2.328 -14.914 1.00 89.38 183 PRO A CA 1
ATOM 1519 C C . PRO A 1 183 ? -4.511 -1.914 -15.186 1.00 89.38 183 PRO A C 1
ATOM 1521 O O . PRO A 1 183 ? -5.244 -1.642 -14.237 1.00 89.38 183 PRO A O 1
ATOM 1524 N N . LEU A 1 184 ? -4.924 -1.906 -16.459 1.00 89.88 184 LEU A N 1
ATOM 1525 C CA . LEU A 1 184 ? -6.268 -1.544 -16.907 1.00 89.88 184 LEU A CA 1
ATOM 1526 C C . LEU A 1 184 ? -7.189 -2.755 -17.095 1.00 89.88 184 LEU A C 1
ATOM 1528 O O . LEU A 1 184 ? -8.361 -2.575 -17.431 1.00 89.88 184 LEU A O 1
ATOM 1532 N N . ALA A 1 185 ? -6.692 -3.982 -16.904 1.00 86.88 185 ALA A N 1
ATOM 1533 C CA . ALA A 1 185 ? -7.559 -5.150 -16.935 1.00 86.88 185 ALA A CA 1
ATOM 1534 C C . ALA A 1 185 ? -8.585 -5.073 -15.790 1.00 86.88 185 ALA A C 1
ATOM 1536 O O . ALA A 1 185 ? -8.259 -4.582 -14.701 1.00 86.88 185 ALA A O 1
ATOM 1537 N N . PRO A 1 186 ? -9.820 -5.571 -16.001 1.00 79.88 186 PRO A N 1
ATOM 1538 C CA . PRO A 1 186 ? -10.808 -5.661 -14.940 1.00 79.88 186 PRO A CA 1
ATOM 1539 C C . PRO A 1 186 ? -10.215 -6.439 -13.769 1.00 79.88 186 PRO A C 1
ATOM 1541 O O . PRO A 1 186 ? -9.903 -7.626 -13.885 1.00 79.88 186 PRO A O 1
ATOM 1544 N N . LYS A 1 187 ? -10.029 -5.762 -12.636 1.00 73.62 187 LYS A N 1
ATOM 1545 C CA . LYS A 1 187 ? -9.648 -6.451 -11.408 1.00 73.62 187 LYS A CA 1
ATOM 1546 C C . LYS A 1 187 ? -10.838 -7.322 -11.011 1.00 73.62 187 LYS A C 1
ATOM 1548 O O . LYS A 1 187 ? -11.967 -6.821 -11.076 1.00 73.62 187 LYS A O 1
ATOM 1553 N N . PRO A 1 188 ? -10.627 -8.595 -10.625 1.00 65.56 188 PRO A N 1
ATOM 1554 C CA . PRO A 1 188 ? -11.712 -9.369 -10.046 1.00 65.56 188 PRO A CA 1
ATOM 1555 C C . PRO A 1 188 ? -12.312 -8.534 -8.920 1.00 65.56 188 PRO A C 1
ATOM 1557 O O . PRO A 1 188 ? -11.568 -7.861 -8.194 1.00 65.56 188 PRO A O 1
ATOM 1560 N N . ALA A 1 189 ? -13.645 -8.528 -8.823 1.00 58.91 189 ALA A N 1
ATOM 1561 C CA . ALA A 1 189 ? -14.306 -7.887 -7.699 1.00 58.91 189 ALA A CA 1
ATOM 1562 C C . ALA A 1 189 ? -13.583 -8.372 -6.437 1.00 58.91 189 ALA A C 1
ATOM 1564 O O . ALA A 1 189 ? -13.368 -9.588 -6.329 1.00 58.91 189 ALA A O 1
ATOM 1565 N N . PRO A 1 190 ? -13.115 -7.464 -5.555 1.00 54.69 190 PRO A N 1
ATOM 1566 C CA . PRO A 1 190 ? -12.494 -7.897 -4.317 1.00 54.69 190 PRO A CA 1
ATOM 1567 C C . PRO A 1 190 ? -13.461 -8.901 -3.709 1.00 54.69 190 PRO A C 1
ATOM 1569 O O . PRO A 1 190 ? -14.645 -8.582 -3.559 1.00 54.69 190 PRO A O 1
ATOM 1572 N N . ALA A 1 191 ? -12.988 -10.137 -3.494 1.00 53.00 191 ALA A N 1
ATOM 1573 C CA . ALA A 1 191 ? -13.796 -11.151 -2.839 1.00 53.00 191 ALA A CA 1
ATOM 1574 C C . ALA A 1 191 ? -14.399 -10.461 -1.621 1.00 53.00 191 ALA A C 1
ATOM 1576 O O . ALA A 1 191 ? -13.650 -9.790 -0.901 1.00 53.00 191 ALA A O 1
ATOM 1577 N N . GLN A 1 192 ? -15.731 -10.513 -1.475 1.00 50.31 192 GLN A N 1
ATOM 1578 C CA . GLN A 1 192 ? -16.366 -9.868 -0.333 1.00 50.31 192 GLN A CA 1
ATOM 1579 C C . GLN A 1 192 ? -15.580 -10.323 0.893 1.00 50.31 192 GLN A C 1
ATOM 1581 O O . GLN A 1 192 ? -15.402 -11.537 1.054 1.00 50.31 192 GLN A O 1
ATOM 1586 N N . PRO A 1 193 ? -14.984 -9.387 1.652 1.00 55.56 193 PRO A N 1
ATOM 1587 C CA . PRO A 1 193 ? -14.141 -9.774 2.760 1.00 55.56 193 PRO A CA 1
ATOM 1588 C C . PRO A 1 193 ? -15.013 -10.648 3.645 1.00 55.56 193 PRO A C 1
ATOM 1590 O O . PRO A 1 193 ? -16.082 -10.206 4.070 1.00 55.56 193 PRO A O 1
ATOM 1593 N N . LYS A 1 194 ? -14.602 -11.907 3.849 1.00 63.38 194 LYS A N 1
ATOM 1594 C CA . LYS A 1 194 ? -15.269 -12.763 4.825 1.00 63.38 194 LYS A CA 1
ATOM 1595 C C . LYS A 1 194 ? -15.327 -11.941 6.101 1.00 63.38 194 LYS A C 1
ATOM 1597 O O . LYS A 1 194 ? -14.286 -11.489 6.579 1.00 63.38 194 LYS A O 1
ATOM 1602 N N . ASN A 1 195 ? -16.524 -11.719 6.635 1.00 73.94 195 ASN A N 1
ATOM 1603 C CA . ASN A 1 195 ? -16.697 -10.922 7.851 1.00 73.94 195 ASN A CA 1
ATOM 1604 C C . ASN A 1 195 ? -16.152 -11.654 9.098 1.00 73.94 195 ASN A C 1
ATOM 1606 O O . ASN A 1 195 ? -16.379 -11.238 10.232 1.00 73.94 195 ASN A O 1
ATOM 1610 N N . TRP A 1 196 ? -15.451 -12.771 8.890 1.00 83.19 196 TRP A N 1
ATOM 1611 C CA . TRP A 1 196 ? -14.939 -13.660 9.906 1.00 83.19 196 TRP A CA 1
ATOM 1612 C C . TRP A 1 196 ? -13.669 -14.381 9.435 1.00 83.19 196 TRP A C 1
ATOM 1614 O O . TRP A 1 196 ? -13.655 -15.017 8.378 1.00 83.19 196 TRP A O 1
ATOM 1624 N N . ASP A 1 197 ? -12.623 -14.333 10.260 1.00 85.44 197 ASP A N 1
ATOM 1625 C CA . ASP A 1 197 ? -11.489 -15.262 10.226 1.00 85.44 197 ASP A CA 1
ATOM 1626 C C . ASP A 1 197 ? -11.549 -16.105 11.512 1.00 85.44 197 ASP A C 1
ATOM 1628 O O . ASP A 1 197 ? -11.548 -15.529 12.606 1.00 85.44 197 ASP A O 1
ATOM 1632 N N . PRO A 1 198 ? -11.572 -17.450 11.424 1.00 86.94 198 PRO A N 1
ATOM 1633 C CA . PRO A 1 198 ? -11.556 -18.323 12.596 1.00 86.94 198 PRO A CA 1
ATOM 1634 C C . PRO A 1 198 ? -10.438 -18.006 13.600 1.00 86.94 198 PRO A C 1
ATOM 1636 O O . PRO A 1 198 ? -10.645 -18.136 14.805 1.00 86.94 198 PRO A O 1
ATOM 1639 N N . ALA A 1 199 ? -9.279 -17.523 13.137 1.00 88.88 199 ALA A N 1
ATOM 1640 C CA . ALA A 1 199 ? -8.163 -17.166 14.010 1.00 88.88 199 ALA A CA 1
ATOM 1641 C C . ALA A 1 199 ? -8.460 -15.964 14.926 1.00 88.88 199 ALA A C 1
ATOM 1643 O O . ALA A 1 199 ? -7.814 -15.804 15.962 1.00 88.88 199 ALA A O 1
ATOM 1644 N N . TRP A 1 200 ? -9.430 -15.108 14.580 1.00 92.25 200 TRP A N 1
ATOM 1645 C CA . TRP A 1 200 ? -9.792 -13.958 15.415 1.00 92.25 200 TRP A CA 1
ATOM 1646 C C . TRP A 1 200 ? -10.414 -14.381 16.744 1.00 92.25 200 TRP A C 1
ATOM 1648 O O . TRP A 1 200 ? -10.230 -13.675 17.737 1.00 92.25 200 TRP A O 1
ATOM 1658 N N . ALA A 1 201 ? -11.107 -15.524 16.788 1.00 91.00 201 ALA A N 1
ATOM 1659 C CA . ALA A 1 201 ? -11.674 -16.049 18.026 1.00 91.00 201 ALA A CA 1
ATOM 1660 C C . ALA A 1 201 ? -10.583 -16.288 19.078 1.00 91.00 201 ALA A C 1
ATOM 1662 O O . ALA A 1 201 ? -10.747 -15.894 20.230 1.00 91.00 201 ALA A O 1
ATOM 1663 N N . ASP A 1 202 ? -9.450 -16.858 18.668 1.00 91.75 202 ASP A N 1
ATOM 1664 C CA . ASP A 1 202 ? -8.337 -17.171 19.564 1.00 91.75 202 ASP A CA 1
ATOM 1665 C C . ASP A 1 202 ? -7.583 -15.914 19.998 1.00 91.75 202 ASP A C 1
ATOM 1667 O O . ASP A 1 202 ? -7.384 -15.699 21.193 1.00 91.75 202 ASP A O 1
ATOM 1671 N N . LEU A 1 203 ? -7.255 -15.029 19.050 1.00 93.31 203 LEU A N 1
ATOM 1672 C CA . LEU A 1 203 ? -6.516 -13.791 19.332 1.00 93.31 203 LEU A CA 1
ATOM 1673 C C . LEU A 1 203 ? -7.260 -12.846 20.286 1.00 93.31 203 LEU A C 1
ATOM 1675 O O . LEU A 1 203 ? -6.636 -12.055 20.994 1.00 93.31 203 LEU A O 1
ATOM 1679 N N . ASN A 1 204 ? -8.592 -12.910 20.307 1.00 95.38 204 ASN A N 1
ATOM 1680 C CA . ASN A 1 204 ? -9.426 -11.989 21.075 1.00 95.38 204 ASN A CA 1
ATOM 1681 C C . ASN A 1 204 ? -10.157 -12.641 22.253 1.00 95.38 204 ASN A C 1
ATOM 1683 O O . ASN A 1 204 ? -10.878 -11.934 22.960 1.00 95.38 204 ASN A O 1
ATOM 1687 N N . ARG A 1 205 ? -9.988 -13.951 22.477 1.00 92.56 205 ARG A N 1
ATOM 1688 C CA . ARG A 1 205 ? -10.744 -14.736 23.469 1.00 92.56 205 ARG A CA 1
ATOM 1689 C C . ARG A 1 205 ? -10.712 -14.105 24.861 1.00 92.56 205 ARG A C 1
ATOM 1691 O O . ARG A 1 205 ? -11.757 -13.854 25.466 1.00 92.56 205 ARG A O 1
ATOM 1698 N N . ASN A 1 206 ? -9.502 -13.807 25.326 1.00 93.44 206 ASN A N 1
ATOM 1699 C CA . ASN A 1 206 ? -9.242 -13.317 26.677 1.00 93.44 206 ASN A CA 1
ATOM 1700 C C . ASN A 1 206 ? -9.212 -11.781 26.764 1.00 93.44 206 ASN A C 1
ATOM 1702 O O . ASN A 1 206 ? -9.117 -11.228 27.855 1.00 93.44 206 ASN A O 1
ATOM 1706 N N . ASN A 1 207 ? -9.344 -11.074 25.634 1.00 93.56 207 ASN A N 1
ATOM 1707 C CA . ASN A 1 207 ? -9.306 -9.616 25.620 1.00 93.56 207 ASN A CA 1
ATOM 1708 C C . ASN A 1 207 ? -10.582 -9.036 26.272 1.00 93.56 207 ASN A C 1
ATOM 1710 O O . ASN A 1 207 ? -11.679 -9.231 25.732 1.00 93.56 207 ASN A O 1
ATOM 1714 N N . PRO A 1 208 ? -10.476 -8.291 27.391 1.00 92.56 208 PRO A N 1
ATOM 1715 C CA . PRO A 1 208 ? -11.636 -7.689 28.050 1.00 92.56 208 PRO A CA 1
ATOM 1716 C C . PRO A 1 208 ? -12.377 -6.695 27.150 1.00 92.56 208 PRO A C 1
ATOM 1718 O O . PRO A 1 208 ? -13.600 -6.593 27.229 1.00 92.56 208 PRO A O 1
ATOM 1721 N N . TYR A 1 209 ? -11.654 -6.021 26.255 1.00 95.75 209 TYR A N 1
ATOM 1722 C CA . TYR A 1 209 ? -12.188 -5.012 25.342 1.00 95.75 209 TYR A CA 1
ATOM 1723 C C . TYR A 1 209 ? -12.428 -5.559 23.934 1.00 95.75 209 TYR A C 1
ATOM 1725 O O . TYR A 1 209 ? -12.460 -4.795 22.976 1.00 95.75 209 TYR A O 1
ATOM 1733 N N . SER A 1 210 ? -12.569 -6.876 23.783 1.00 96.56 210 SER A N 1
ATOM 1734 C CA . SER A 1 210 ? -12.751 -7.506 22.475 1.00 96.56 210 SER A CA 1
ATOM 1735 C C . SER A 1 2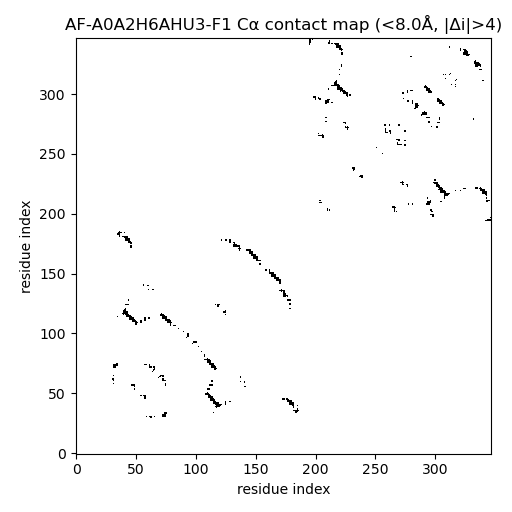10 ? -13.938 -6.924 21.701 1.00 96.56 210 SER A C 1
ATOM 1737 O O . SER A 1 210 ? -15.069 -6.920 22.191 1.00 96.56 210 SER A O 1
ATOM 1739 N N . LEU A 1 211 ? -13.704 -6.529 20.446 1.00 96.81 211 LEU A N 1
ATOM 1740 C CA . LEU A 1 211 ? -14.759 -6.126 19.512 1.00 96.81 211 LEU A CA 1
ATOM 1741 C C . LEU A 1 211 ? -15.785 -7.238 19.272 1.00 96.81 211 LEU A C 1
ATOM 1743 O O . LEU A 1 211 ? -16.947 -6.951 19.001 1.00 96.81 211 LEU A O 1
ATOM 1747 N N . LEU A 1 212 ? -15.398 -8.504 19.441 1.00 94.81 212 LEU A N 1
ATOM 1748 C CA . LEU A 1 212 ? -16.307 -9.641 19.276 1.00 94.81 212 LEU A CA 1
ATOM 1749 C C . LEU A 1 212 ? -17.439 -9.649 20.322 1.00 94.81 212 LEU A C 1
ATOM 1751 O O . LEU A 1 212 ? -18.452 -10.322 20.135 1.00 94.81 212 LEU A O 1
ATOM 1755 N N . ARG A 1 213 ? -17.282 -8.881 21.409 1.00 94.94 213 ARG A N 1
ATOM 1756 C CA . ARG A 1 213 ? -18.286 -8.682 22.465 1.00 94.94 213 ARG A CA 1
ATOM 1757 C C . ARG A 1 213 ? -19.170 -7.450 22.236 1.00 94.94 213 ARG A C 1
ATOM 1759 O O . ARG A 1 213 ? -20.076 -7.221 23.030 1.00 94.94 213 ARG A O 1
ATOM 1766 N N . CYS A 1 214 ? -18.935 -6.666 21.180 1.00 95.50 214 CYS A N 1
ATOM 1767 C CA . CYS A 1 214 ? -19.793 -5.532 20.836 1.00 95.50 214 CYS A CA 1
ATOM 1768 C C . CYS A 1 214 ? -21.223 -6.033 20.565 1.00 95.50 214 CYS A C 1
ATOM 1770 O O . CYS A 1 214 ? -21.382 -7.002 19.819 1.00 95.50 214 CYS A O 1
ATOM 1772 N N . PRO A 1 215 ? -22.270 -5.441 21.167 1.00 93.88 215 PRO A N 1
ATOM 1773 C CA . PRO A 1 215 ? -23.625 -5.987 21.085 1.00 93.88 215 PRO A CA 1
ATOM 1774 C C . PRO A 1 215 ? -24.302 -5.715 19.738 1.00 93.88 215 PRO A C 1
ATOM 1776 O O . PRO A 1 215 ? -25.110 -6.521 19.283 1.00 93.88 215 PRO A O 1
ATOM 1779 N N . LYS A 1 216 ? -23.963 -4.604 19.079 1.00 95.44 216 LYS A N 1
ATOM 1780 C CA . LYS A 1 216 ? -24.646 -4.146 17.864 1.00 95.44 216 LYS A CA 1
ATOM 1781 C C . LYS A 1 216 ? -23.888 -4.516 16.589 1.00 95.44 216 LYS A C 1
ATOM 1783 O O . LYS A 1 216 ? -22.826 -5.133 16.629 1.00 95.44 216 LYS A O 1
ATOM 1788 N N . ARG A 1 217 ? -24.475 -4.187 15.436 1.00 92.44 217 ARG A N 1
ATOM 1789 C CA . ARG A 1 217 ? -23.983 -4.607 14.113 1.00 92.44 217 ARG A CA 1
ATOM 1790 C C . ARG A 1 217 ? -22.782 -3.812 13.622 1.00 92.44 217 ARG A C 1
ATOM 1792 O O . ARG A 1 217 ? -21.960 -4.360 12.899 1.00 92.44 217 ARG A O 1
ATOM 1799 N N . TYR A 1 218 ? -22.678 -2.547 13.994 1.00 94.06 218 TYR A N 1
ATOM 1800 C CA . TYR A 1 218 ? -21.648 -1.634 13.525 1.00 94.06 218 TYR A CA 1
ATOM 1801 C C . TYR A 1 218 ? -20.930 -0.972 14.694 1.00 94.06 218 TYR A C 1
ATOM 1803 O O . TYR A 1 218 ? -21.490 -0.765 15.768 1.00 94.06 218 TYR A O 1
ATOM 1811 N N . THR A 1 219 ? -19.683 -0.599 14.455 1.00 96.75 219 THR A N 1
ATOM 1812 C CA . THR A 1 219 ? -18.873 0.239 15.340 1.00 96.75 219 THR A CA 1
ATOM 1813 C C . THR A 1 219 ? -18.068 1.220 14.492 1.00 96.75 219 THR A C 1
ATOM 1815 O O . THR A 1 219 ? -17.936 1.034 13.279 1.00 96.75 219 THR A O 1
ATOM 1818 N N . LEU A 1 220 ? -17.527 2.274 15.093 1.00 95.81 220 LEU A N 1
ATOM 1819 C CA . LEU A 1 220 ? -16.727 3.259 14.378 1.00 95.81 220 LEU A CA 1
ATOM 1820 C C . LEU A 1 220 ? -15.233 2.959 14.538 1.00 95.81 220 LEU A C 1
ATOM 1822 O O . LEU A 1 220 ? -14.691 3.082 15.629 1.00 95.81 220 LEU A O 1
ATOM 1826 N N . LEU A 1 221 ? -14.540 2.612 13.456 1.00 96.31 221 LEU A N 1
ATOM 1827 C CA . LEU A 1 221 ? -13.088 2.448 13.429 1.00 96.31 221 LEU A CA 1
ATOM 1828 C C . LEU A 1 221 ? -12.394 3.807 13.540 1.00 96.31 221 LEU A C 1
ATOM 1830 O O . LEU A 1 221 ? -12.476 4.633 12.628 1.00 96.31 221 LEU A O 1
ATOM 1834 N N . VAL A 1 222 ? -11.667 4.013 14.640 1.00 95.94 222 VAL A N 1
ATOM 1835 C CA . VAL A 1 222 ? -10.981 5.282 14.937 1.00 95.94 222 VAL A CA 1
ATOM 1836 C C . VAL A 1 222 ? -9.468 5.192 14.777 1.00 95.94 222 VAL A C 1
ATOM 1838 O O . VAL A 1 222 ? -8.820 6.214 14.550 1.00 95.94 222 VAL A O 1
ATOM 1841 N N . LYS A 1 223 ? -8.885 3.992 14.868 1.00 95.88 223 LYS A N 1
ATOM 1842 C CA . LYS A 1 223 ? -7.448 3.776 14.676 1.00 95.88 223 LYS A CA 1
ATOM 1843 C C . LYS A 1 223 ? -7.155 2.334 14.273 1.00 95.88 223 LYS A C 1
ATOM 1845 O O . LYS A 1 223 ? -7.780 1.411 14.780 1.00 95.88 223 LYS A O 1
ATOM 1850 N N . ALA A 1 224 ? -6.167 2.147 13.406 1.00 94.56 224 ALA A N 1
ATOM 1851 C CA . ALA A 1 224 ? -5.579 0.848 13.112 1.00 94.56 224 ALA A CA 1
ATOM 1852 C C . ALA A 1 224 ? -4.071 0.919 13.367 1.00 94.56 224 ALA A C 1
ATOM 1854 O O . ALA A 1 224 ? -3.415 1.871 12.938 1.00 94.56 224 ALA A O 1
ATOM 1855 N N . PHE A 1 225 ? -3.543 -0.080 14.065 1.00 92.56 225 PHE A N 1
ATOM 1856 C CA . PHE A 1 225 ? -2.115 -0.280 14.274 1.00 92.56 225 PHE A CA 1
ATOM 1857 C C . PHE A 1 225 ? -1.688 -1.506 13.478 1.00 92.56 225 PHE A C 1
ATOM 1859 O O . PHE A 1 225 ? -2.228 -2.590 13.686 1.00 92.56 225 PHE A O 1
ATOM 1866 N N . GLN A 1 226 ? -0.758 -1.333 12.544 1.00 88.44 226 GLN A N 1
ATOM 1867 C CA . GLN A 1 226 ? -0.245 -2.434 11.733 1.00 88.44 226 GLN A CA 1
ATOM 1868 C C . GLN A 1 226 ? 0.857 -3.170 12.489 1.00 88.44 226 GLN A C 1
ATOM 1870 O O . GLN A 1 226 ? 1.744 -2.533 13.064 1.00 88.44 226 GLN A O 1
ATOM 1875 N N . ALA A 1 227 ? 0.801 -4.499 12.465 1.00 77.94 227 ALA A N 1
ATOM 1876 C CA . ALA A 1 227 ? 1.882 -5.333 12.954 1.00 77.94 227 ALA A CA 1
ATOM 1877 C C . ALA A 1 227 ? 3.128 -5.120 12.073 1.00 77.94 227 ALA A C 1
ATOM 1879 O O . ALA A 1 227 ? 3.006 -4.975 10.850 1.00 77.94 227 ALA A O 1
ATOM 1880 N N . PRO A 1 228 ? 4.339 -5.084 12.653 1.00 67.31 228 PRO A N 1
ATOM 1881 C CA . PRO A 1 228 ? 5.561 -4.982 11.870 1.00 67.31 228 PRO A CA 1
ATOM 1882 C C . PRO A 1 228 ? 5.714 -6.221 10.977 1.00 67.31 228 PRO A C 1
ATOM 1884 O O . PRO A 1 228 ? 5.893 -7.337 11.460 1.00 67.31 228 PRO A O 1
ATOM 1887 N N . MET A 1 229 ? 5.663 -6.024 9.659 1.00 59.91 229 MET A N 1
ATOM 1888 C CA . MET A 1 229 ? 5.905 -7.090 8.688 1.00 59.91 229 MET A CA 1
ATOM 1889 C C . MET A 1 229 ? 7.402 -7.212 8.395 1.00 59.91 229 MET A C 1
ATOM 1891 O O . MET A 1 229 ? 8.046 -6.247 7.981 1.00 59.91 229 MET A O 1
ATOM 1895 N N . LEU A 1 230 ? 7.952 -8.415 8.561 1.00 57.50 230 LEU A N 1
ATOM 1896 C CA . LEU A 1 230 ? 9.292 -8.751 8.088 1.00 57.50 230 LEU A CA 1
ATOM 1897 C C . LEU A 1 230 ? 9.191 -9.344 6.682 1.00 57.50 230 LEU A C 1
ATOM 1899 O O . LEU A 1 230 ? 8.617 -10.413 6.489 1.00 57.50 230 LEU A O 1
ATOM 1903 N N . ILE A 1 231 ? 9.773 -8.666 5.693 1.00 56.38 231 ILE A N 1
ATOM 1904 C CA . ILE A 1 231 ? 9.908 -9.218 4.343 1.00 56.38 231 ILE A CA 1
ATOM 1905 C C . ILE A 1 231 ? 11.043 -10.246 4.376 1.00 56.38 231 ILE A C 1
ATOM 1907 O O . ILE A 1 231 ? 12.220 -9.889 4.405 1.00 56.38 231 ILE A O 1
ATOM 1911 N N . THR A 1 232 ? 10.702 -11.533 4.390 1.00 48.72 232 THR A N 1
ATOM 1912 C CA . THR A 1 232 ? 11.675 -12.614 4.185 1.00 48.72 232 THR A CA 1
ATOM 1913 C C . THR A 1 232 ? 11.858 -12.850 2.687 1.00 48.72 232 THR A C 1
ATOM 1915 O O . THR A 1 232 ? 10.882 -12.915 1.938 1.00 48.72 232 THR A O 1
ATOM 1918 N N . GLY A 1 233 ? 13.107 -12.959 2.228 1.00 50.31 233 GLY A N 1
ATOM 1919 C CA . GLY A 1 233 ? 13.400 -13.277 0.831 1.00 50.31 233 GLY A CA 1
ATOM 1920 C C . GLY A 1 233 ? 12.813 -14.634 0.422 1.00 50.31 233 GLY A C 1
ATOM 1921 O O . GLY A 1 233 ? 12.679 -15.548 1.240 1.00 50.31 233 GLY A O 1
ATOM 1922 N N . LEU A 1 234 ? 12.465 -14.783 -0.860 1.00 46.97 234 LEU A N 1
ATOM 1923 C CA . LEU A 1 234 ? 11.987 -16.056 -1.404 1.00 46.97 234 LEU A CA 1
ATOM 1924 C C . LEU A 1 234 ? 13.026 -17.167 -1.131 1.00 46.97 234 LEU A C 1
ATOM 1926 O O . LEU A 1 234 ? 14.207 -16.975 -1.415 1.00 46.97 234 LEU A O 1
ATOM 1930 N N . ARG A 1 235 ? 12.565 -18.335 -0.652 1.00 55.81 235 ARG A N 1
ATOM 1931 C CA . ARG A 1 235 ? 13.347 -19.522 -0.213 1.00 55.81 235 ARG A CA 1
ATOM 1932 C C . ARG A 1 235 ? 13.941 -19.489 1.200 1.00 55.81 235 ARG A C 1
ATOM 1934 O O . ARG A 1 235 ? 14.988 -20.088 1.419 1.00 55.81 235 ARG A O 1
ATOM 1941 N N . GLY A 1 236 ? 13.296 -18.827 2.163 1.00 54.03 236 GLY A N 1
ATOM 1942 C CA . GLY A 1 236 ? 13.725 -18.914 3.569 1.00 54.03 236 GLY A CA 1
ATOM 1943 C C . GLY A 1 236 ? 15.157 -18.421 3.798 1.00 54.03 236 GLY A C 1
ATOM 1944 O O . GLY A 1 236 ? 15.759 -18.732 4.823 1.00 54.03 236 GLY A O 1
ATOM 1945 N N . ALA A 1 237 ? 15.702 -17.662 2.840 1.00 52.78 237 ALA A N 1
ATOM 1946 C CA . ALA A 1 237 ? 16.941 -16.949 3.039 1.00 52.78 237 ALA A CA 1
ATOM 1947 C C . ALA A 1 237 ? 16.683 -15.985 4.201 1.00 52.78 237 ALA A C 1
ATOM 1949 O O . ALA A 1 237 ? 15.697 -15.233 4.138 1.00 52.78 237 ALA A O 1
ATOM 1950 N N . PRO A 1 238 ? 17.506 -16.020 5.267 1.00 52.56 238 PRO A N 1
ATOM 1951 C CA . PRO A 1 238 ? 17.381 -15.041 6.329 1.00 52.56 238 PRO A CA 1
ATOM 1952 C C . PRO A 1 238 ? 17.394 -13.655 5.677 1.00 52.56 238 PRO A C 1
ATOM 1954 O O . PRO A 1 238 ? 18.103 -13.469 4.677 1.00 52.56 238 PRO A O 1
ATOM 1957 N N . PRO A 1 239 ? 16.583 -12.699 6.169 1.00 51.47 239 PRO A N 1
ATOM 1958 C CA . PRO A 1 239 ? 16.667 -11.333 5.677 1.00 51.47 239 PRO A CA 1
ATOM 1959 C C . PRO A 1 239 ? 18.144 -10.948 5.670 1.00 51.47 239 PRO A C 1
ATOM 1961 O O . PRO A 1 239 ? 18.858 -11.271 6.623 1.00 51.47 239 PRO A O 1
ATOM 1964 N N . VAL A 1 240 ? 18.615 -10.334 4.580 1.00 45.53 240 VAL A N 1
ATOM 1965 C CA . VAL A 1 240 ? 19.973 -9.789 4.519 1.00 45.53 240 VAL A CA 1
ATOM 1966 C C . VAL A 1 240 ? 20.014 -8.648 5.530 1.00 45.53 240 VAL A C 1
ATOM 1968 O O . VAL A 1 240 ? 19.783 -7.484 5.214 1.00 45.53 240 VAL A O 1
ATOM 1971 N N . LEU A 1 241 ? 20.220 -9.015 6.790 1.00 41.03 241 LEU A N 1
ATOM 1972 C CA . LEU A 1 241 ? 20.610 -8.128 7.855 1.00 41.03 241 LEU A CA 1
ATOM 1973 C C . LEU A 1 241 ? 22.000 -7.682 7.450 1.00 41.03 241 LEU A C 1
ATOM 1975 O O . LEU A 1 241 ? 22.952 -8.461 7.470 1.00 41.03 241 LEU A O 1
ATOM 1979 N N . ASN A 1 242 ? 22.093 -6.432 7.007 1.00 37.84 242 ASN A N 1
ATOM 1980 C CA . ASN A 1 242 ? 23.361 -5.734 6.990 1.00 37.84 242 ASN A CA 1
ATOM 1981 C C . ASN A 1 242 ? 23.995 -5.992 8.364 1.00 37.84 242 ASN A C 1
ATOM 1983 O O . ASN A 1 242 ? 23.403 -5.638 9.376 1.00 37.84 242 ASN A O 1
ATOM 1987 N N . THR A 1 243 ? 25.141 -6.667 8.429 1.00 43.38 243 THR A N 1
ATOM 1988 C CA . THR A 1 243 ? 25.781 -7.078 9.694 1.00 43.38 243 THR A CA 1
ATOM 1989 C C . THR A 1 243 ? 26.217 -5.887 10.557 1.00 43.38 243 THR A C 1
ATOM 1991 O O . THR A 1 243 ? 26.690 -6.076 11.671 1.00 43.38 243 THR A O 1
ATOM 1994 N N . ASN A 1 244 ? 26.000 -4.665 10.060 1.00 42.44 244 ASN A N 1
ATOM 1995 C CA . ASN A 1 244 ? 26.129 -3.400 10.771 1.00 42.44 244 ASN A CA 1
ATOM 1996 C C . ASN A 1 244 ? 24.792 -2.833 11.282 1.00 42.44 244 ASN A C 1
ATOM 1998 O O . ASN A 1 244 ? 24.765 -1.692 11.743 1.00 42.44 244 ASN A O 1
ATOM 2002 N N . THR A 1 245 ? 23.672 -3.564 11.207 1.00 39.47 245 THR A N 1
ATOM 2003 C CA . THR A 1 245 ? 22.455 -3.140 11.908 1.00 39.47 245 THR A CA 1
ATOM 2004 C C . THR A 1 245 ? 22.761 -3.150 13.400 1.00 39.47 245 THR A C 1
ATOM 2006 O O . THR A 1 245 ? 23.091 -4.222 13.923 1.00 39.47 245 THR A O 1
ATOM 2009 N N . PRO A 1 246 ? 22.680 -2.001 14.096 1.00 40.66 246 PRO A N 1
ATOM 2010 C CA . PRO A 1 246 ? 22.825 -1.989 15.538 1.00 40.66 246 PRO A CA 1
ATOM 2011 C C . PRO A 1 246 ? 21.852 -3.017 16.103 1.00 40.66 246 PRO A C 1
ATOM 2013 O O . PRO A 1 246 ? 20.690 -3.071 15.688 1.00 40.66 246 PRO A O 1
ATOM 2016 N N . ARG A 1 247 ? 22.352 -3.865 17.010 1.00 46.00 247 ARG A N 1
ATOM 2017 C CA . ARG A 1 247 ? 21.512 -4.722 17.851 1.00 46.00 247 ARG A CA 1
ATOM 2018 C C . ARG A 1 247 ? 20.334 -3.842 18.287 1.00 46.00 247 ARG A C 1
ATOM 2020 O O . ARG A 1 247 ? 20.625 -2.758 18.803 1.00 46.00 247 ARG A O 1
ATOM 2027 N N . PRO A 1 248 ? 19.065 -4.211 18.006 1.00 49.91 248 PRO A N 1
ATOM 2028 C CA . PRO A 1 248 ? 17.944 -3.369 18.396 1.00 49.91 248 PRO A CA 1
ATOM 2029 C C . PRO A 1 248 ? 18.154 -3.038 19.867 1.00 49.91 248 PRO A C 1
ATOM 2031 O O . PRO A 1 248 ? 18.431 -3.946 20.659 1.00 49.91 248 PRO A O 1
ATOM 2034 N N . ALA A 1 249 ? 18.191 -1.738 20.181 1.00 56.41 249 ALA A N 1
ATOM 2035 C CA . ALA A 1 249 ? 18.410 -1.280 21.543 1.00 56.41 249 ALA A CA 1
ATOM 2036 C C . ALA A 1 249 ? 17.485 -2.088 22.456 1.00 56.41 249 ALA A C 1
ATOM 2038 O O . ALA A 1 249 ? 16.355 -2.385 22.052 1.00 56.41 249 ALA A O 1
ATOM 2039 N N . ALA A 1 250 ? 17.984 -2.500 23.627 1.00 60.03 250 ALA A N 1
ATOM 2040 C CA . ALA A 1 250 ? 17.151 -3.198 24.597 1.00 60.03 250 ALA A CA 1
ATOM 2041 C C . ALA A 1 250 ? 15.836 -2.424 24.716 1.00 60.03 250 ALA A C 1
ATOM 2043 O O . ALA A 1 250 ? 15.857 -1.202 24.895 1.00 60.03 250 ALA A O 1
ATOM 2044 N N . LEU A 1 251 ? 14.719 -3.118 24.488 1.00 61.88 251 LEU A N 1
ATOM 2045 C CA . LEU A 1 251 ? 13.407 -2.508 24.619 1.00 61.88 251 LEU A CA 1
ATOM 2046 C C . LEU A 1 251 ? 13.352 -1.889 26.018 1.00 61.88 251 LEU A C 1
ATOM 2048 O O . LEU A 1 251 ? 13.832 -2.508 26.967 1.00 61.88 251 LEU A O 1
ATOM 2052 N N . ASP A 1 252 ? 12.833 -0.667 26.130 1.00 76.56 252 ASP A N 1
ATOM 2053 C CA . ASP A 1 252 ? 12.683 -0.005 27.426 1.00 76.56 252 ASP A CA 1
ATOM 2054 C C . ASP A 1 252 ? 12.053 -0.999 28.418 1.00 76.56 252 ASP A C 1
ATOM 2056 O O . ASP A 1 252 ? 11.031 -1.624 28.111 1.00 76.56 252 ASP A O 1
ATOM 2060 N N . ALA A 1 253 ? 12.684 -1.184 29.581 1.00 83.44 253 ALA A N 1
ATOM 2061 C CA . ALA A 1 253 ? 12.253 -2.149 30.590 1.00 83.44 253 ALA A CA 1
ATOM 2062 C C . ALA A 1 253 ? 10.779 -1.942 30.981 1.00 83.44 253 ALA A C 1
ATOM 2064 O O . ALA A 1 253 ? 10.072 -2.900 31.303 1.00 83.44 253 ALA A O 1
ATOM 2065 N N . GLN A 1 254 ? 10.291 -0.699 30.903 1.00 82.38 254 GLN A N 1
ATOM 2066 C CA . GLN A 1 254 ? 8.888 -0.380 31.121 1.00 82.38 254 GLN A CA 1
ATOM 2067 C C . GLN A 1 254 ? 7.987 -0.932 30.006 1.00 82.38 254 GLN A C 1
ATOM 2069 O O . GLN A 1 254 ? 6.941 -1.509 30.297 1.00 82.38 254 GLN A O 1
ATOM 2074 N N . VAL A 1 255 ? 8.395 -0.826 28.740 1.00 84.75 255 VAL A N 1
ATOM 2075 C CA . VAL A 1 255 ? 7.646 -1.387 27.602 1.00 84.75 255 VAL A CA 1
ATOM 2076 C C . VAL A 1 255 ? 7.628 -2.913 27.669 1.00 84.75 255 VAL A C 1
ATOM 2078 O O . VAL A 1 255 ? 6.589 -3.524 27.427 1.00 84.75 255 VAL A O 1
ATOM 2081 N N . GLU A 1 256 ? 8.744 -3.541 28.046 1.00 86.94 256 GLU A N 1
ATOM 2082 C CA . GLU A 1 256 ? 8.793 -4.995 28.218 1.00 86.94 256 GLU A CA 1
ATOM 2083 C C . GLU A 1 256 ? 7.853 -5.468 29.337 1.00 86.94 256 GLU A C 1
ATOM 2085 O O . GLU A 1 256 ? 7.147 -6.467 29.179 1.00 86.94 256 GLU A O 1
ATOM 2090 N N . LYS A 1 257 ? 7.784 -4.725 30.448 1.00 91.12 257 LYS A N 1
ATOM 2091 C CA . LYS A 1 257 ? 6.839 -4.999 31.535 1.00 91.12 257 LYS A CA 1
ATOM 2092 C C . LYS A 1 257 ? 5.384 -4.918 31.065 1.00 91.12 257 LYS A C 1
ATOM 2094 O O . LYS A 1 257 ? 4.604 -5.816 31.381 1.00 91.12 257 LYS A O 1
ATOM 2099 N N . GLU A 1 258 ? 5.020 -3.891 30.297 1.00 91.56 258 GLU A N 1
ATOM 2100 C CA . GLU A 1 258 ? 3.658 -3.751 29.766 1.00 91.56 258 GLU A CA 1
ATOM 2101 C C . GLU A 1 258 ? 3.316 -4.843 28.738 1.00 91.56 258 GLU A C 1
ATOM 2103 O O . GLU A 1 258 ? 2.216 -5.392 28.774 1.00 91.56 258 GLU A O 1
ATOM 2108 N N . LEU A 1 259 ? 4.260 -5.243 27.877 1.00 91.75 259 LEU A N 1
ATOM 2109 C CA . LEU A 1 259 ? 4.059 -6.374 26.961 1.00 91.75 259 LEU A CA 1
ATOM 2110 C C . LEU A 1 259 ? 3.811 -7.683 27.714 1.00 91.75 259 LEU A C 1
ATOM 2112 O O . LEU A 1 259 ? 2.893 -8.418 27.357 1.00 91.75 259 LEU A O 1
ATOM 2116 N N . ARG A 1 260 ? 4.576 -7.960 28.778 1.00 93.69 260 ARG A N 1
ATOM 2117 C CA . ARG A 1 260 ? 4.374 -9.151 29.624 1.00 93.69 260 ARG A CA 1
ATOM 2118 C C . ARG A 1 260 ? 3.021 -9.125 30.329 1.00 93.69 260 ARG A C 1
ATOM 2120 O O . ARG A 1 260 ? 2.361 -10.155 30.432 1.00 93.69 260 ARG A O 1
ATOM 2127 N N . ARG A 1 261 ? 2.588 -7.953 30.799 1.00 94.31 261 ARG A N 1
ATOM 2128 C CA . ARG A 1 261 ? 1.254 -7.779 31.387 1.00 94.31 261 ARG A CA 1
ATOM 2129 C C . ARG A 1 261 ? 0.163 -8.065 30.359 1.00 94.31 261 ARG A C 1
ATOM 2131 O O . ARG A 1 261 ? -0.786 -8.784 30.656 1.00 94.31 261 ARG A O 1
ATOM 2138 N N . LEU A 1 262 ? 0.305 -7.538 29.146 1.00 94.19 262 LEU A N 1
ATOM 2139 C CA . LEU A 1 262 ? -0.659 -7.777 28.082 1.00 94.19 262 LEU A CA 1
ATOM 2140 C C . LEU A 1 262 ? -0.660 -9.242 27.621 1.00 94.19 262 LEU A C 1
ATOM 2142 O O . LEU A 1 262 ? -1.725 -9.790 27.359 1.00 94.19 262 LEU A O 1
ATOM 2146 N N . GLU A 1 263 ? 0.496 -9.905 27.590 1.00 95.75 263 GLU A N 1
ATOM 2147 C CA . GLU A 1 263 ? 0.611 -11.342 27.314 1.00 95.75 263 GLU A CA 1
ATOM 2148 C C . GLU A 1 263 ? -0.192 -12.180 28.314 1.00 95.75 263 GLU A C 1
ATOM 2150 O O . GLU A 1 263 ? -0.908 -13.093 27.909 1.00 95.75 263 GLU A O 1
ATOM 2155 N N . GLN A 1 264 ? -0.154 -11.832 29.605 1.00 95.44 264 GLN A N 1
ATOM 2156 C CA . GLN A 1 264 ? -0.970 -12.493 30.631 1.00 95.44 264 GLN A CA 1
ATOM 2157 C C . GLN A 1 264 ? -2.474 -12.303 30.396 1.00 95.44 264 GLN A C 1
ATOM 2159 O O . GLN A 1 264 ? -3.250 -13.223 30.640 1.00 95.44 264 GLN A O 1
ATOM 2164 N N . ILE A 1 265 ? -2.889 -11.127 29.914 1.00 94.44 265 ILE A N 1
ATOM 2165 C CA . ILE A 1 265 ? -4.295 -10.834 29.605 1.00 94.44 265 ILE A CA 1
ATOM 2166 C C . ILE A 1 265 ? -4.741 -11.593 28.355 1.00 94.44 265 ILE A C 1
ATOM 2168 O O . ILE A 1 265 ? -5.816 -12.179 28.341 1.00 94.44 265 ILE A O 1
ATOM 2172 N N . LEU A 1 266 ? -3.942 -11.564 27.289 1.00 93.88 266 LEU A N 1
ATOM 2173 C CA . LEU A 1 266 ? -4.332 -12.099 25.986 1.00 93.88 266 LEU A CA 1
ATOM 2174 C C . LEU A 1 266 ? -4.115 -13.615 25.878 1.00 93.88 266 LEU A C 1
ATOM 2176 O O . LEU A 1 266 ? -4.854 -14.288 25.158 1.00 93.88 266 LEU A O 1
ATOM 2180 N N . GLY A 1 267 ? -3.158 -14.173 26.619 1.00 93.06 267 GLY A N 1
ATOM 2181 C CA . GLY A 1 267 ? -2.767 -15.584 26.544 1.00 93.06 267 GLY A CA 1
ATOM 2182 C C . GLY A 1 267 ? -1.890 -15.921 25.332 1.00 93.06 267 GLY A C 1
ATOM 2183 O O . GLY A 1 267 ? -1.708 -17.092 25.012 1.00 93.06 267 GLY A O 1
ATOM 2184 N N . TRP A 1 268 ? -1.365 -14.909 24.642 1.00 92.88 268 TRP A N 1
ATOM 2185 C CA . TRP A 1 268 ? -0.426 -15.031 23.531 1.00 92.88 268 TRP A CA 1
ATOM 2186 C C . TRP A 1 268 ? 0.513 -13.825 23.525 1.00 92.88 268 TRP A C 1
ATOM 2188 O O . TRP A 1 268 ? 0.165 -12.771 24.053 1.00 92.88 268 TRP A O 1
ATOM 2198 N N . LYS A 1 269 ? 1.702 -13.980 22.935 1.00 91.94 269 LYS A N 1
ATOM 2199 C CA . LYS A 1 269 ? 2.758 -12.962 22.952 1.00 91.94 269 LYS A CA 1
ATOM 2200 C C . LYS A 1 269 ? 2.400 -11.756 22.063 1.00 91.94 269 LYS A C 1
ATOM 2202 O O . LYS A 1 269 ? 2.468 -11.895 20.838 1.00 91.94 269 LYS A O 1
ATOM 2207 N N . PRO A 1 270 ? 2.064 -10.585 22.636 1.00 91.56 270 PRO A N 1
ATOM 2208 C CA . PRO A 1 270 ? 1.654 -9.420 21.868 1.00 91.56 270 PRO A CA 1
ATOM 2209 C C . PRO A 1 270 ? 2.844 -8.748 21.189 1.00 91.56 270 PRO A C 1
ATOM 2211 O O . PRO A 1 270 ? 3.975 -8.779 21.679 1.00 91.56 270 PRO A O 1
ATOM 2214 N N . ASP A 1 271 ? 2.567 -8.092 20.069 1.00 90.50 271 ASP A N 1
ATOM 2215 C CA . ASP A 1 271 ? 3.492 -7.162 19.438 1.00 90.50 271 ASP A CA 1
ATOM 2216 C C . ASP A 1 271 ? 3.216 -5.713 19.888 1.00 90.50 271 ASP A C 1
ATOM 2218 O O . ASP A 1 271 ? 2.323 -5.423 20.693 1.00 90.50 271 ASP A O 1
ATOM 2222 N N . ALA A 1 272 ? 3.996 -4.769 19.357 1.00 89.12 272 ALA A N 1
ATOM 2223 C CA . ALA A 1 272 ? 3.824 -3.353 19.667 1.00 89.12 272 ALA A CA 1
ATOM 2224 C C . ALA A 1 272 ? 2.460 -2.803 19.207 1.00 89.12 272 ALA A C 1
ATOM 2226 O O . ALA A 1 272 ? 1.919 -1.903 19.851 1.00 89.12 272 ALA A O 1
ATOM 2227 N N . ALA A 1 273 ? 1.893 -3.332 18.118 1.00 90.94 273 ALA A N 1
ATOM 2228 C CA . ALA A 1 273 ? 0.600 -2.894 17.603 1.00 90.94 273 ALA A CA 1
ATOM 2229 C C . ALA A 1 273 ? -0.539 -3.296 18.549 1.00 90.94 273 ALA A C 1
ATOM 2231 O O . ALA A 1 273 ? -1.415 -2.477 18.839 1.00 90.94 273 ALA A O 1
ATOM 2232 N N . ALA A 1 274 ? -0.497 -4.521 19.076 1.00 94.25 274 ALA A N 1
ATOM 2233 C CA . ALA A 1 274 ? -1.436 -5.007 20.076 1.00 94.25 274 ALA A CA 1
ATOM 2234 C C . ALA A 1 274 ? -1.373 -4.176 21.362 1.00 94.25 274 ALA A C 1
ATOM 2236 O O . ALA A 1 274 ? -2.420 -3.753 21.855 1.00 94.25 274 ALA A O 1
ATOM 2237 N N . LEU A 1 275 ? -0.165 -3.863 21.851 1.00 93.75 275 LEU A N 1
ATOM 2238 C CA . LEU A 1 275 ? 0.009 -3.018 23.035 1.00 93.75 275 LEU A CA 1
ATOM 2239 C C . LEU A 1 275 ? -0.551 -1.607 22.838 1.00 93.75 275 LEU A C 1
ATOM 2241 O O . LEU A 1 275 ? -1.302 -1.114 23.677 1.00 93.75 275 LEU A O 1
ATOM 2245 N N . GLN A 1 276 ? -0.238 -0.963 21.713 1.00 94.06 276 GLN A N 1
ATOM 2246 C CA . GLN A 1 276 ? -0.747 0.379 21.417 1.00 94.06 276 GLN A CA 1
ATOM 2247 C C . GLN A 1 276 ? -2.274 0.404 21.297 1.00 94.06 276 GLN A C 1
ATOM 2249 O O . GLN A 1 276 ? -2.917 1.318 21.817 1.00 94.06 276 GLN A O 1
ATOM 2254 N N . ALA A 1 277 ? -2.862 -0.602 20.645 1.00 96.31 277 ALA A N 1
ATOM 2255 C CA . ALA A 1 277 ? -4.309 -0.716 20.510 1.00 96.31 2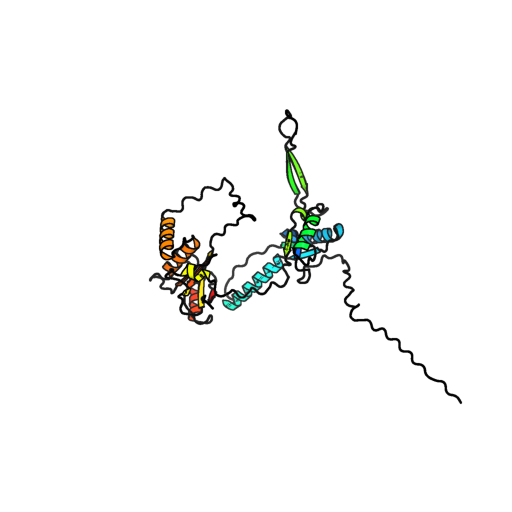77 ALA A CA 1
ATOM 2256 C C . ALA A 1 277 ? -4.998 -0.925 21.865 1.00 96.31 277 ALA A C 1
ATOM 2258 O O . ALA A 1 277 ? -6.002 -0.268 22.145 1.00 96.31 277 ALA A O 1
ATOM 2259 N N . HIS A 1 278 ? -4.439 -1.798 22.709 1.00 95.56 278 HIS A N 1
ATOM 2260 C CA . HIS A 1 278 ? -4.952 -2.053 24.051 1.00 95.56 278 HIS A CA 1
ATOM 2261 C C . HIS A 1 278 ? -4.920 -0.783 24.906 1.00 95.56 278 HIS A C 1
ATOM 2263 O O . HIS A 1 278 ? -5.959 -0.359 25.407 1.00 95.56 278 HIS A O 1
ATOM 2269 N N . ASN A 1 279 ? -3.769 -0.111 24.971 1.00 94.81 279 ASN A N 1
ATOM 2270 C CA . ASN A 1 279 ? -3.599 1.103 25.770 1.00 94.81 279 ASN A CA 1
ATOM 2271 C C . ASN A 1 279 ? -4.503 2.244 25.285 1.00 94.81 279 ASN A C 1
ATOM 2273 O O . ASN A 1 279 ? -5.102 2.948 26.095 1.00 94.81 279 ASN A O 1
ATOM 2277 N N . LEU A 1 280 ? -4.652 2.427 23.966 1.00 96.38 280 LEU A N 1
ATOM 2278 C CA . LEU A 1 280 ? -5.578 3.429 23.432 1.00 96.38 280 LEU A CA 1
ATOM 2279 C C . LEU A 1 280 ? -7.024 3.125 23.842 1.00 96.38 280 LEU A C 1
ATOM 2281 O O . LEU A 1 280 ? -7.766 4.040 24.197 1.00 96.38 280 LEU A O 1
ATOM 2285 N N . CYS A 1 281 ? -7.424 1.854 23.804 1.00 96.56 281 CYS A N 1
ATOM 2286 C CA . CYS A 1 281 ? -8.752 1.443 24.236 1.00 96.56 281 CYS A CA 1
ATOM 2287 C C . CYS A 1 281 ? -8.964 1.667 25.739 1.00 96.56 281 CYS A C 1
ATOM 2289 O O . CYS A 1 281 ? -10.016 2.169 26.123 1.00 96.56 281 CYS A O 1
ATOM 2291 N N . GLU A 1 282 ? -7.973 1.368 26.583 1.00 94.75 282 GLU A N 1
ATOM 2292 C CA . GLU A 1 282 ? -8.037 1.667 28.019 1.00 94.75 282 GLU A CA 1
ATOM 2293 C C . GLU A 1 282 ? -8.217 3.161 28.285 1.00 94.75 282 GLU A C 1
ATOM 2295 O O . GLU A 1 282 ? -9.099 3.550 29.048 1.00 94.75 282 GLU A O 1
ATOM 2300 N N . VAL A 1 283 ? -7.446 4.012 27.601 1.00 95.44 283 VAL A N 1
ATOM 2301 C CA . VAL A 1 283 ? -7.568 5.471 27.731 1.00 95.44 283 VAL A CA 1
ATOM 2302 C C . VAL A 1 283 ? -8.948 5.953 27.284 1.00 95.44 283 VAL A C 1
ATOM 2304 O O . VAL A 1 283 ? -9.557 6.773 27.966 1.00 95.44 283 VAL A O 1
ATOM 2307 N N . LEU A 1 284 ? -9.473 5.437 26.169 1.00 95.81 284 LEU A N 1
ATOM 2308 C CA . LEU A 1 284 ? -10.810 5.784 25.677 1.00 95.81 284 LEU A CA 1
ATOM 2309 C C . LEU A 1 284 ? -11.920 5.395 26.665 1.00 95.81 284 LEU A C 1
ATOM 2311 O O . LEU A 1 284 ? -12.882 6.147 26.819 1.00 95.81 284 LEU A O 1
ATOM 2315 N N . ARG A 1 285 ? -11.776 4.248 27.339 1.00 95.75 285 ARG A N 1
ATOM 2316 C CA . ARG A 1 285 ? -12.734 3.753 28.340 1.00 95.75 285 ARG A CA 1
ATOM 2317 C C . ARG A 1 285 ? -12.532 4.352 29.732 1.00 95.75 285 ARG A C 1
ATOM 2319 O O . ARG A 1 285 ? -13.382 4.151 30.596 1.00 95.75 285 ARG A O 1
ATOM 2326 N N . HIS A 1 286 ? -11.435 5.070 29.970 1.00 95.12 286 HIS A N 1
ATOM 2327 C CA . HIS A 1 286 ? -11.169 5.709 31.254 1.00 95.12 286 HIS A CA 1
ATOM 2328 C C . HIS A 1 286 ? -12.313 6.679 31.621 1.00 95.12 286 HIS A C 1
ATOM 2330 O O . HIS A 1 286 ? -12.800 7.381 30.729 1.00 95.12 286 HIS A O 1
ATOM 2336 N N . PRO A 1 287 ? -12.719 6.799 32.903 1.00 94.56 287 PRO A N 1
ATOM 2337 C CA . PRO A 1 287 ? -13.857 7.631 33.321 1.00 94.56 287 PRO A CA 1
ATOM 2338 C C . PRO A 1 287 ? -13.821 9.099 32.868 1.00 94.56 287 PRO A C 1
ATOM 2340 O O . PRO A 1 287 ? -14.859 9.745 32.793 1.00 94.56 287 PRO A O 1
ATOM 2343 N N . SER A 1 288 ? -12.640 9.633 32.547 1.00 91.69 288 SER A N 1
ATOM 2344 C CA . SER A 1 288 ? -12.479 10.996 32.022 1.00 91.69 288 SER A CA 1
ATOM 2345 C C . SER A 1 288 ? -12.964 11.176 30.579 1.00 91.69 288 SER A C 1
ATOM 2347 O O . SER A 1 288 ? -13.361 12.278 30.212 1.00 91.69 288 SER A O 1
ATOM 2349 N N . LEU A 1 289 ? -12.905 10.128 29.752 1.00 92.56 289 LEU A N 1
ATOM 2350 C CA . LEU A 1 289 ? -13.387 10.145 28.367 1.00 92.56 289 LEU A CA 1
ATOM 2351 C C . LEU A 1 289 ? -14.696 9.369 28.210 1.00 92.56 289 LEU A C 1
ATOM 2353 O O . LEU A 1 289 ? -15.544 9.775 27.419 1.00 92.56 289 LEU A O 1
ATOM 2357 N N . ASN A 1 290 ? -14.856 8.294 28.985 1.00 94.50 290 ASN A N 1
ATOM 2358 C CA . ASN A 1 290 ? -16.070 7.496 29.121 1.00 94.50 290 ASN A CA 1
ATOM 2359 C C . ASN A 1 290 ? -16.671 7.031 27.781 1.00 94.50 290 ASN A C 1
ATOM 2361 O O . ASN A 1 290 ? -17.889 7.026 27.597 1.00 94.50 290 ASN A O 1
ATOM 2365 N N . TYR A 1 291 ? -15.819 6.651 26.826 1.00 95.56 291 TYR A N 1
ATOM 2366 C CA . TYR A 1 291 ? -16.281 6.066 25.574 1.00 95.56 291 TYR A CA 1
ATOM 2367 C C . TYR A 1 291 ? -16.467 4.554 25.701 1.00 95.56 291 TYR A C 1
ATOM 2369 O O . TYR A 1 291 ? -15.659 3.842 26.297 1.00 95.56 291 TYR A O 1
ATOM 2377 N N . GLU A 1 292 ? -17.493 4.036 25.033 1.00 96.12 292 GLU A N 1
ATOM 2378 C CA . GLU A 1 292 ? -17.611 2.614 24.728 1.00 96.12 292 GLU A CA 1
ATOM 2379 C C . GLU A 1 292 ? -16.597 2.272 23.620 1.00 96.12 292 GLU A C 1
ATOM 2381 O O . GLU A 1 292 ? -16.865 2.530 22.454 1.00 96.12 292 GLU A O 1
ATOM 2386 N N . ALA A 1 293 ? -15.417 1.740 23.955 1.00 97.62 293 ALA A N 1
ATOM 2387 C CA . ALA A 1 293 ? -14.377 1.411 22.969 1.00 97.62 293 ALA A CA 1
ATOM 2388 C C . ALA A 1 293 ? -14.021 -0.080 22.948 1.00 97.62 293 ALA A C 1
ATOM 2390 O O . ALA A 1 293 ? -14.057 -0.747 23.983 1.00 97.62 293 ALA A O 1
ATOM 2391 N N . TYR A 1 294 ? -13.656 -0.593 21.777 1.00 98.25 294 TYR A N 1
ATOM 2392 C CA . TYR A 1 294 ? -13.306 -1.996 21.570 1.00 98.25 294 TYR A CA 1
ATOM 2393 C C . TYR A 1 294 ? -12.024 -2.157 20.754 1.00 98.25 294 TYR A C 1
ATOM 2395 O O . TYR A 1 294 ? -11.690 -1.301 19.932 1.00 98.25 294 TYR A O 1
ATOM 2403 N N . VAL A 1 295 ? -11.359 -3.300 20.920 1.00 97.69 295 VAL A N 1
ATOM 2404 C CA . VAL A 1 295 ? -10.178 -3.720 20.160 1.00 97.69 295 VAL A CA 1
ATOM 2405 C C . VAL A 1 295 ? -10.444 -5.029 19.427 1.00 97.69 295 VAL A C 1
ATOM 2407 O O . VAL A 1 295 ? -10.949 -5.984 20.015 1.00 97.69 295 VAL A O 1
ATOM 2410 N N . LEU A 1 296 ? -10.057 -5.091 18.156 1.00 96.44 296 LEU A N 1
ATOM 2411 C CA . LEU A 1 296 ? -9.960 -6.334 17.394 1.00 96.44 296 LEU A CA 1
ATOM 2412 C C . LEU A 1 296 ? -8.499 -6.600 17.035 1.00 96.44 296 LEU A C 1
ATOM 2414 O O . LEU A 1 296 ? -7.917 -5.869 16.235 1.00 96.44 296 LEU A O 1
ATOM 2418 N N . HIS A 1 297 ? -7.923 -7.661 17.586 1.00 95.38 297 HIS A N 1
ATOM 2419 C CA . HIS A 1 297 ? -6.632 -8.190 17.160 1.00 95.38 297 HIS A CA 1
ATOM 2420 C C . HIS A 1 297 ? -6.824 -9.145 15.980 1.00 95.38 297 HIS A C 1
ATOM 2422 O O . HIS A 1 297 ? -7.619 -10.083 16.035 1.00 95.38 297 HIS A O 1
ATOM 2428 N N . THR A 1 298 ? -6.080 -8.908 14.909 1.00 92.62 298 THR A N 1
ATOM 2429 C CA . THR A 1 298 ? -5.980 -9.782 13.736 1.00 92.62 298 THR A CA 1
ATOM 2430 C C . THR A 1 298 ? -4.527 -10.239 13.586 1.00 92.62 298 THR A C 1
ATOM 2432 O O . THR A 1 298 ? -3.661 -9.812 14.346 1.00 92.62 298 THR A O 1
ATOM 2435 N N . LYS A 1 299 ? -4.233 -11.086 12.594 1.00 87.75 299 LYS A N 1
ATOM 2436 C CA . LYS A 1 299 ? -2.851 -11.518 12.319 1.00 87.75 299 LYS A CA 1
ATOM 2437 C C . LYS A 1 299 ? -1.942 -10.373 11.860 1.00 87.75 299 LYS A C 1
ATOM 2439 O O . LYS A 1 299 ? -0.738 -10.441 12.067 1.00 87.75 299 LYS A O 1
ATOM 2444 N N . GLU A 1 300 ? -2.510 -9.353 11.220 1.00 85.94 300 GLU A N 1
ATOM 2445 C CA . GLU A 1 300 ? -1.750 -8.297 10.533 1.00 85.94 300 GLU A CA 1
ATOM 2446 C C . GLU A 1 300 ? -1.885 -6.927 11.207 1.00 85.94 300 GLU A C 1
ATOM 2448 O O . GLU A 1 300 ? -1.094 -6.018 10.955 1.00 85.94 300 GLU A O 1
ATOM 2453 N N . ALA A 1 301 ? -2.903 -6.743 12.046 1.00 92.50 301 ALA A N 1
ATOM 2454 C CA . ALA A 1 301 ? -3.213 -5.454 12.645 1.00 92.50 301 ALA A CA 1
ATOM 2455 C C . ALA A 1 301 ? -4.048 -5.578 13.922 1.00 92.50 301 ALA A C 1
ATOM 2457 O O . ALA A 1 301 ? -4.786 -6.545 14.117 1.00 92.50 301 ALA A O 1
ATOM 2458 N N . SER A 1 302 ? -4.003 -4.534 14.744 1.00 95.75 302 SER A N 1
ATOM 2459 C CA . SER A 1 302 ? -4.913 -4.321 15.868 1.00 95.75 302 SER A CA 1
ATOM 2460 C C . SER A 1 302 ? -5.758 -3.071 15.624 1.00 95.75 302 SER A C 1
ATOM 2462 O O . SER A 1 302 ? -5.232 -1.972 15.432 1.00 95.75 302 SER A O 1
ATOM 2464 N N . LEU A 1 303 ? -7.077 -3.241 15.589 1.00 96.88 303 LEU A N 1
ATOM 2465 C CA . LEU A 1 303 ? -8.046 -2.191 15.282 1.00 96.88 303 LEU A CA 1
ATOM 2466 C C . LEU A 1 303 ? -8.678 -1.671 16.569 1.00 96.88 303 LEU A C 1
ATOM 2468 O O . LEU A 1 303 ? -9.090 -2.472 17.400 1.00 96.88 303 LEU A O 1
ATOM 2472 N N . VA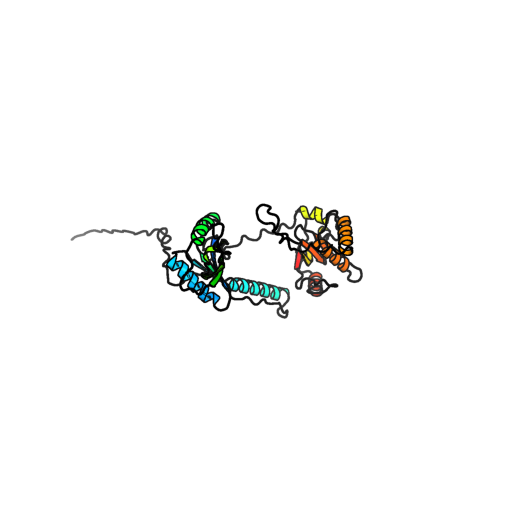L A 1 304 ? -8.805 -0.353 16.708 1.00 98.00 304 VAL A N 1
ATOM 2473 C CA . VAL A 1 304 ? -9.504 0.301 17.820 1.00 98.00 304 VAL A CA 1
ATOM 2474 C C . VAL A 1 304 ?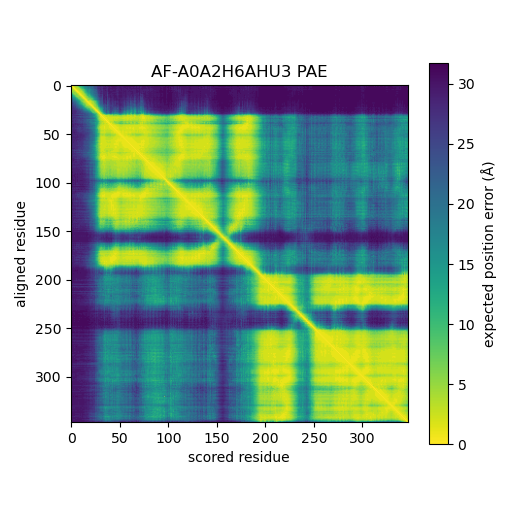 -10.753 0.985 17.291 1.00 98.00 304 VAL A C 1
ATOM 2476 O O . VAL A 1 304 ? -10.704 1.773 16.341 1.00 98.00 304 VAL A O 1
ATOM 2479 N N . THR A 1 305 ? -11.875 0.680 17.923 1.00 98.06 305 THR A N 1
ATOM 2480 C CA . THR A 1 305 ? -13.208 1.109 17.504 1.00 98.06 305 THR A CA 1
ATOM 2481 C C . THR A 1 305 ? -13.964 1.738 18.669 1.00 98.06 305 THR A C 1
ATOM 2483 O O . THR A 1 305 ? -13.632 1.476 19.825 1.00 98.06 305 THR A O 1
ATOM 2486 N N . VAL A 1 306 ? -14.946 2.592 18.382 1.00 97.56 306 VAL A N 1
ATOM 2487 C CA . VAL A 1 306 ? -15.742 3.302 19.389 1.00 97.56 306 VAL A CA 1
ATOM 2488 C C . VAL A 1 306 ? -17.225 3.262 19.032 1.00 97.56 306 VAL A C 1
ATOM 2490 O O . VAL A 1 306 ? -17.613 3.457 17.880 1.00 97.56 306 VAL A O 1
ATOM 2493 N N . GLY A 1 307 ? -18.050 3.044 20.048 1.00 96.50 307 GLY A N 1
ATOM 2494 C CA . GLY A 1 307 ? -19.497 2.977 19.983 1.00 96.50 307 GLY A CA 1
ATOM 2495 C C . GLY A 1 307 ? -20.012 1.662 19.413 1.00 96.50 307 GLY A C 1
ATOM 2496 O O . GLY A 1 307 ? -19.289 0.881 18.790 1.00 96.50 307 GLY A O 1
ATOM 2497 N N . SER A 1 308 ? -21.300 1.441 19.616 1.00 96.12 308 SER A N 1
ATOM 2498 C CA . SER A 1 308 ? -22.050 0.330 19.057 1.00 96.12 308 SER A CA 1
ATOM 2499 C C . SER A 1 308 ? -23.332 0.869 18.408 1.00 96.12 308 SER A C 1
ATOM 2501 O O . SER A 1 308 ? -24.086 1.644 19.005 1.00 96.12 308 SER A O 1
ATOM 2503 N N . PHE A 1 309 ? -23.597 0.463 17.165 1.00 95.25 309 PHE A N 1
ATOM 2504 C CA . PHE A 1 309 ? -24.681 1.003 16.337 1.00 95.25 309 PHE A CA 1
ATOM 2505 C C . PHE A 1 309 ? -25.370 -0.092 15.525 1.00 95.25 309 PHE A C 1
ATOM 2507 O O . PHE A 1 309 ? -24.730 -1.031 15.057 1.00 95.25 309 PHE A O 1
ATOM 2514 N N . ASP A 1 310 ? -26.679 0.020 15.328 1.00 91.69 310 ASP A N 1
ATOM 2515 C CA . ASP A 1 310 ? -27.438 -0.954 14.533 1.00 91.69 310 ASP A CA 1
ATOM 2516 C C . ASP A 1 310 ? -27.359 -0.664 13.033 1.00 91.69 310 ASP A C 1
ATOM 2518 O O . ASP A 1 310 ? -27.495 -1.572 12.208 1.00 91.69 310 ASP A O 1
ATOM 2522 N N . ARG A 1 311 ? -27.101 0.599 12.677 1.00 89.69 311 ARG A N 1
ATOM 2523 C CA . ARG A 1 311 ? -27.028 1.093 11.303 1.00 89.69 311 ARG A CA 1
ATOM 2524 C C . ARG A 1 311 ? -25.947 2.167 11.169 1.00 89.69 311 ARG A C 1
ATOM 2526 O O . ARG A 1 311 ? -25.573 2.814 12.143 1.00 89.69 311 ARG A O 1
ATOM 2533 N N . THR A 1 312 ? -25.450 2.368 9.953 1.00 85.69 312 THR A N 1
ATOM 2534 C CA . THR A 1 312 ? -24.413 3.372 9.647 1.00 85.69 312 THR A CA 1
ATOM 2535 C C . THR A 1 312 ? -24.957 4.798 9.512 1.00 85.69 312 THR A C 1
ATOM 2537 O O . THR A 1 312 ? -24.178 5.744 9.462 1.00 85.69 312 THR A O 1
ATOM 2540 N N . ASP A 1 313 ? -26.277 4.956 9.411 1.00 85.06 313 ASP A N 1
ATOM 2541 C CA . ASP A 1 313 ? -26.999 6.232 9.320 1.00 85.06 313 ASP A CA 1
ATOM 2542 C C . ASP A 1 313 ? -27.488 6.745 10.689 1.00 85.06 313 ASP A C 1
ATOM 2544 O O . ASP A 1 313 ? -28.217 7.732 10.749 1.00 85.06 313 ASP A O 1
ATOM 2548 N N . ASP A 1 314 ? -27.078 6.106 11.791 1.00 87.50 314 ASP A N 1
ATOM 2549 C CA . ASP A 1 314 ? -27.444 6.516 13.149 1.00 87.50 314 ASP A CA 1
ATOM 2550 C C . ASP A 1 314 ? -26.924 7.946 13.449 1.00 87.50 314 ASP A C 1
ATOM 2552 O O . ASP A 1 314 ? -25.718 8.204 13.316 1.00 87.50 314 ASP A O 1
ATOM 2556 N N . PRO A 1 315 ? -27.793 8.892 13.862 1.00 88.75 315 PRO A N 1
ATOM 2557 C CA . PRO A 1 315 ? -27.398 10.276 14.125 1.00 88.75 315 PRO A CA 1
ATOM 2558 C C . PRO A 1 315 ? -26.344 10.393 15.234 1.00 88.75 315 PRO A C 1
ATOM 2560 O O . PRO A 1 315 ? -25.432 11.218 15.127 1.00 88.75 315 PRO A O 1
ATOM 2563 N N . ASN A 1 316 ? -26.398 9.531 16.254 1.00 89.06 316 ASN A N 1
ATOM 2564 C CA . ASN A 1 316 ? -25.396 9.509 17.321 1.00 89.06 316 ASN A CA 1
ATOM 2565 C C . ASN A 1 316 ? -24.038 9.057 16.779 1.00 89.06 316 ASN A C 1
ATOM 2567 O O . ASN A 1 316 ? -22.994 9.585 17.163 1.00 89.06 316 ASN A O 1
ATOM 2571 N N . ALA A 1 317 ? -24.045 8.106 15.844 1.00 87.50 317 ALA A N 1
ATOM 2572 C CA . ALA A 1 317 ? -22.829 7.641 15.199 1.00 87.50 317 ALA A CA 1
ATOM 2573 C C . ALA A 1 317 ? -22.208 8.715 14.299 1.00 87.50 317 ALA A C 1
ATOM 2575 O O . ALA A 1 317 ? -20.988 8.889 14.290 1.00 87.50 317 ALA A O 1
ATOM 2576 N N . ALA A 1 318 ? -23.037 9.474 13.575 1.00 86.81 318 ALA A N 1
ATOM 2577 C CA . ALA A 1 318 ? -22.586 10.598 12.762 1.00 86.81 318 ALA A CA 1
ATOM 2578 C C . ALA A 1 318 ? -21.940 11.700 13.620 1.00 86.81 318 ALA A C 1
ATOM 2580 O O . ALA A 1 318 ? -20.858 12.187 13.275 1.00 86.81 318 ALA A O 1
ATOM 2581 N N . GLN A 1 319 ? -22.553 12.040 14.758 1.00 89.94 319 GLN A N 1
ATOM 2582 C CA . GLN A 1 319 ? -22.008 13.009 15.709 1.00 89.94 319 GLN A CA 1
ATOM 2583 C C . GLN A 1 319 ? -20.688 12.519 16.318 1.00 89.94 319 GLN A C 1
ATOM 2585 O O . GLN A 1 319 ? -19.697 13.252 16.327 1.00 89.94 319 GLN A O 1
ATOM 2590 N N . LEU A 1 320 ? -20.633 11.263 16.770 1.00 92.19 320 LEU A N 1
ATOM 2591 C CA . LEU A 1 320 ? -19.416 10.675 17.329 1.00 92.19 320 LEU A CA 1
ATOM 2592 C C . LEU A 1 320 ? -18.277 10.643 16.300 1.00 92.19 320 LEU A C 1
ATOM 2594 O O . LEU A 1 320 ? -17.132 10.960 16.625 1.00 92.19 320 LEU A O 1
ATOM 2598 N N . ARG A 1 321 ? -18.594 10.330 15.038 1.00 89.56 321 ARG A N 1
ATOM 2599 C CA . ARG A 1 321 ? -17.640 10.364 13.926 1.00 89.56 321 ARG A CA 1
ATOM 2600 C C . ARG A 1 321 ? -17.031 11.746 13.730 1.00 89.56 321 ARG A C 1
ATOM 2602 O O . ARG A 1 321 ? -15.822 11.832 13.541 1.00 89.56 321 ARG A O 1
ATOM 2609 N N . GLN A 1 322 ? -17.832 12.807 13.804 1.00 88.56 322 GLN A N 1
ATOM 2610 C CA . GLN A 1 322 ? -17.335 14.184 13.714 1.00 88.56 322 GLN A CA 1
ATOM 2611 C C . GLN A 1 322 ? -16.482 14.573 14.928 1.00 88.56 322 GLN A C 1
ATOM 2613 O O . GLN A 1 322 ? -15.442 15.200 14.761 1.00 88.56 322 GLN A O 1
ATOM 2618 N N . LEU A 1 323 ? -16.883 14.170 16.137 1.00 92.12 323 LEU A N 1
ATOM 2619 C CA . LEU A 1 323 ? -16.158 14.487 17.373 1.00 92.12 323 LEU A CA 1
ATOM 2620 C C . LEU A 1 323 ? -14.778 13.825 17.460 1.00 92.12 323 LEU A C 1
ATOM 2622 O O . LEU A 1 323 ? -13.862 14.386 18.064 1.00 92.12 323 LEU A O 1
ATOM 2626 N N . LEU A 1 324 ? -14.635 12.618 16.908 1.00 92.81 324 LEU A N 1
ATOM 2627 C CA . LEU A 1 324 ? -13.393 11.844 16.971 1.00 92.81 324 LEU A CA 1
ATOM 2628 C C . LEU A 1 324 ? -12.484 12.050 15.751 1.00 92.81 324 LEU A C 1
ATOM 2630 O O . LEU A 1 324 ? -11.300 11.717 15.827 1.00 92.81 324 LEU A O 1
ATOM 2634 N N . ALA A 1 325 ? -13.005 12.607 14.654 1.00 90.88 325 ALA A N 1
ATOM 2635 C CA . ALA A 1 325 ? -12.253 12.857 13.428 1.00 90.88 325 ALA A CA 1
ATOM 2636 C C . ALA A 1 325 ? -11.004 13.714 13.689 1.00 90.88 325 ALA A C 1
ATOM 2638 O O . ALA A 1 325 ? -11.087 14.858 14.131 1.00 90.88 325 ALA A O 1
ATOM 2639 N N . GLY A 1 326 ? -9.827 13.132 13.443 1.00 84.75 326 GLY A N 1
ATOM 2640 C CA . GLY A 1 326 ? -8.528 13.796 13.570 1.00 84.75 326 GLY A CA 1
ATOM 2641 C C . GLY A 1 326 ? -8.141 14.211 14.995 1.00 84.75 326 GLY A C 1
ATOM 2642 O O . GLY A 1 326 ? -7.103 14.854 15.171 1.00 84.75 326 GLY A O 1
ATOM 2643 N N . LYS A 1 327 ? -8.938 13.848 16.010 1.00 91.19 327 LYS A N 1
ATOM 2644 C CA . LYS A 1 327 ? -8.693 14.210 17.409 1.00 91.19 327 LYS A CA 1
ATOM 2645 C C . LYS A 1 327 ? -7.428 13.526 17.928 1.00 91.19 327 LYS A C 1
ATOM 2647 O O . LYS A 1 327 ? -7.149 12.372 17.603 1.00 91.19 327 LYS A O 1
ATOM 2652 N N . THR A 1 328 ? -6.684 14.227 18.774 1.00 92.12 328 THR A N 1
ATOM 2653 C CA . THR A 1 328 ? -5.499 13.681 19.442 1.00 92.12 328 THR A CA 1
ATOM 2654 C C . THR A 1 328 ? -5.846 13.278 20.871 1.00 92.12 328 THR A C 1
ATOM 2656 O O . THR A 1 328 ? -6.392 14.077 21.630 1.00 92.12 328 THR A O 1
ATOM 2659 N N . ILE A 1 329 ? -5.528 12.036 21.235 1.00 88.12 329 ILE A N 1
ATOM 2660 C CA . ILE A 1 329 ? -5.664 11.495 22.589 1.00 88.12 329 ILE A CA 1
ATOM 2661 C C . ILE A 1 329 ? -4.258 11.193 23.105 1.00 88.12 329 ILE A C 1
ATOM 2663 O O . ILE A 1 329 ? -3.592 10.274 22.626 1.00 88.12 329 ILE A O 1
ATOM 2667 N N . GLY A 1 330 ? -3.780 12.009 24.048 1.00 84.56 330 GLY A N 1
ATOM 2668 C CA . GLY A 1 330 ? -2.380 11.986 24.473 1.00 84.56 330 GLY A CA 1
ATOM 2669 C C . GLY A 1 330 ? -1.453 12.307 23.297 1.00 84.56 330 GLY A C 1
ATOM 2670 O O . GLY A 1 330 ? -1.482 13.414 22.772 1.00 84.56 330 GLY A O 1
ATOM 2671 N N . VAL A 1 331 ? -0.670 11.319 22.859 1.00 84.81 331 VAL A N 1
ATOM 2672 C CA . VAL A 1 331 ? 0.215 11.410 21.679 1.00 84.81 331 VAL A CA 1
ATOM 2673 C C . VAL A 1 331 ? -0.356 10.717 20.436 1.00 84.81 331 VAL A C 1
ATOM 2675 O O . VAL A 1 331 ? 0.246 10.755 19.363 1.00 84.81 331 VAL A O 1
ATOM 2678 N N . VAL A 1 332 ? -1.515 10.063 20.552 1.00 88.62 332 VAL A N 1
ATOM 2679 C CA . VAL A 1 332 ? -2.110 9.286 19.463 1.00 88.62 332 VAL A CA 1
ATOM 2680 C C . VAL A 1 332 ? -3.134 10.133 18.723 1.00 88.62 332 VAL A C 1
ATOM 2682 O O . VAL A 1 332 ? -4.193 10.463 19.254 1.00 88.62 332 VAL A O 1
ATOM 2685 N N . LYS A 1 333 ? -2.849 10.442 17.456 1.00 92.00 333 LYS A N 1
ATOM 2686 C CA . LYS A 1 333 ? -3.834 11.031 16.544 1.00 92.00 333 LYS A CA 1
ATOM 2687 C C . LYS A 1 333 ? -4.768 9.946 15.997 1.00 92.00 333 LYS A C 1
ATOM 2689 O O . LYS A 1 333 ? -4.291 8.954 15.425 1.00 92.00 333 LYS A O 1
ATOM 2694 N N . LEU A 1 334 ? -6.074 10.130 16.171 1.00 92.06 334 LEU A N 1
ATOM 2695 C CA . LEU A 1 334 ? -7.114 9.285 15.580 1.00 92.06 334 LEU A CA 1
ATOM 2696 C C . LEU A 1 334 ? -7.220 9.510 14.063 1.00 92.06 334 LEU A C 1
ATOM 2698 O O . LEU A 1 334 ? -6.634 10.445 13.516 1.00 92.06 334 LEU A O 1
ATOM 2702 N N . SER A 1 335 ? -7.941 8.624 13.371 1.00 87.38 335 SER A N 1
ATOM 2703 C CA . SER A 1 335 ? -8.210 8.754 11.937 1.00 87.38 335 SER A CA 1
ATOM 2704 C C . SER A 1 335 ? -8.870 10.099 11.636 1.00 87.38 335 SER A C 1
ATOM 2706 O O . SER A 1 335 ? -9.836 10.476 12.300 1.00 87.38 335 SER A O 1
ATOM 2708 N N . ASP A 1 336 ? -8.386 10.797 10.608 1.00 82.56 336 ASP A N 1
ATOM 2709 C CA . ASP A 1 336 ? -9.036 12.011 10.098 1.00 82.56 336 ASP A CA 1
ATOM 2710 C C . ASP A 1 336 ? -10.451 11.699 9.582 1.00 82.56 336 ASP A C 1
ATOM 2712 O O . ASP A 1 336 ? -11.346 12.528 9.686 1.00 82.56 336 ASP A O 1
ATOM 2716 N N . ASN A 1 337 ? -10.668 10.462 9.118 1.00 83.62 337 ASN A N 1
ATOM 2717 C CA . ASN A 1 337 ? -11.949 9.961 8.637 1.00 83.62 337 ASN A CA 1
ATOM 2718 C C . ASN A 1 337 ? -12.275 8.621 9.320 1.00 83.62 337 ASN A C 1
ATOM 2720 O O . ASN A 1 337 ? -11.952 7.558 8.776 1.00 83.62 337 ASN A O 1
ATOM 2724 N N . PRO A 1 338 ? -12.868 8.620 10.527 1.00 90.44 338 PRO A N 1
ATOM 2725 C CA . PRO A 1 338 ? -13.321 7.385 11.151 1.00 90.44 338 PRO A CA 1
ATOM 2726 C C . PRO A 1 338 ? -14.407 6.729 10.288 1.00 90.44 338 PRO A C 1
ATOM 2728 O O . PRO A 1 338 ? -15.300 7.411 9.776 1.00 90.44 338 PRO A O 1
ATOM 2731 N N . SER A 1 339 ? -14.321 5.414 10.098 1.00 89.94 339 SER A N 1
ATOM 2732 C CA . SER A 1 339 ? -15.187 4.665 9.176 1.00 89.94 339 SER A CA 1
ATOM 2733 C C . SER A 1 339 ? -16.005 3.613 9.913 1.00 89.94 339 SER A C 1
ATOM 2735 O O . SER A 1 339 ? -15.585 3.107 10.949 1.00 89.94 339 SER A O 1
ATOM 2737 N N . PHE A 1 340 ? -17.192 3.294 9.402 1.00 90.75 340 PHE A N 1
ATOM 2738 C CA . PHE A 1 340 ? -18.008 2.236 9.986 1.00 90.75 340 PHE A CA 1
ATOM 2739 C C . PHE A 1 340 ? -17.424 0.868 9.662 1.00 90.75 340 PHE A C 1
ATOM 2741 O O . PHE A 1 340 ? -17.148 0.558 8.504 1.00 90.75 340 PHE A O 1
ATOM 2748 N N . LEU A 1 341 ? -17.292 0.051 10.697 1.00 91.19 341 LEU A N 1
ATOM 2749 C CA . LEU A 1 341 ? -16.885 -1.337 10.611 1.00 91.19 341 LEU A CA 1
ATOM 2750 C C . LEU A 1 341 ? -18.080 -2.213 10.987 1.00 91.19 341 LEU A C 1
ATOM 2752 O O . LEU A 1 341 ? -18.718 -1.984 12.017 1.00 91.19 341 LEU A O 1
ATOM 2756 N N . LEU A 1 342 ? -18.383 -3.208 10.152 1.00 91.38 342 LEU A N 1
ATOM 2757 C CA . LEU A 1 342 ? -19.312 -4.276 10.510 1.00 91.38 342 LEU A CA 1
ATOM 2758 C C . LEU A 1 342 ? -18.645 -5.136 11.589 1.00 91.38 342 LEU A C 1
ATOM 2760 O O . LEU A 1 342 ? -17.501 -5.555 11.423 1.00 91.38 342 LEU A O 1
ATOM 2764 N N . VAL A 1 343 ? -19.334 -5.369 12.702 1.00 93.00 343 VAL A N 1
ATOM 2765 C CA . VAL A 1 343 ? -18.808 -6.187 13.797 1.00 93.00 343 VAL A CA 1
ATOM 2766 C C . VAL A 1 343 ? -18.651 -7.629 13.295 1.00 93.00 343 VAL A C 1
ATOM 2768 O O . VAL A 1 343 ? -19.639 -8.212 12.831 1.00 93.00 343 VAL A O 1
ATOM 2771 N N . PRO A 1 344 ? -17.442 -8.217 13.374 1.00 91.44 344 PRO A N 1
ATOM 2772 C CA . PRO A 1 344 ? -17.220 -9.597 12.967 1.00 91.44 344 PRO A CA 1
ATOM 2773 C C . PRO A 1 344 ? -18.055 -10.575 13.786 1.00 91.44 344 PRO A C 1
ATOM 2775 O O . PRO A 1 344 ? -18.075 -10.509 15.019 1.00 91.44 344 PRO A O 1
ATOM 2778 N N . ARG A 1 345 ? -18.709 -11.515 13.107 1.00 87.88 345 ARG A N 1
ATOM 2779 C CA . ARG A 1 345 ? -19.465 -12.614 13.719 1.00 87.88 345 ARG A CA 1
ATOM 2780 C C . ARG A 1 345 ? -19.150 -13.906 12.966 1.00 87.88 345 ARG A C 1
ATOM 2782 O O . ARG A 1 345 ? -19.006 -13.822 11.748 1.00 87.88 345 ARG A O 1
ATOM 2789 N N . PRO A 1 346 ? -19.046 -15.060 13.648 1.00 79.19 346 PRO A N 1
ATOM 2790 C CA . PRO A 1 346 ? -19.036 -16.340 12.953 1.00 79.19 346 PRO A CA 1
ATOM 2791 C C . PRO A 1 346 ? -20.337 -16.468 12.148 1.00 79.19 346 PRO A C 1
ATOM 2793 O O . PRO A 1 346 ? -21.403 -16.130 12.667 1.00 79.19 346 PRO A O 1
ATOM 2796 N N . GLU A 1 347 ? -20.217 -16.863 10.879 1.00 62.97 347 GLU A N 1
ATOM 2797 C CA . GLU A 1 347 ? -21.362 -17.185 10.010 1.00 62.97 347 GLU A CA 1
ATOM 2798 C C . GLU A 1 347 ? -22.079 -18.461 10.455 1.00 62.97 347 GLU A C 1
ATOM 2800 O O . GLU A 1 347 ? -21.387 -19.383 10.956 1.00 62.97 347 GLU A O 1
#

Secondary structure (DSSP, 8-state):
----------------TTTTTS-------SSPPBP-TTS-SEEEEEEEEESTTHHHHHHHHHHHHHHHH---EEEEEHHHHHHHHHHHHHHHHHHHH-TT-----PPPPPEEEEEEEEESSHHHHHHHHHHHTTSPPPSSS-PPEEEEEEE----STTPPS--EEEEEEE--GGGG-EEEE-TTS-PPPPPPPPS--THHHHHHTT-TTBGGG--SSEEEEEEEEE-----PPTTSPPP---TTS--PPPPPHHHHHHHHHHHHHHSS---HHHHHHHHHHHHHHSTTT---EEEEE-SSEEEEEEEEESSTT-HHHHHHHHHHTT-EETTEEPPSS-EEEEPP---

Sequence (347 aa):
MERRKFLLATVGSLWSLREMLAQTTATFGTVVPWLSPQSGPFLICVGSFRGEQARELAQQFAHFVQQHYRLRTYLFSRSEEERRRQEQELQRLRELYGANQRFRRVRIEDEYAVLVGDFRSWDDARRELERIKKLPPPEGIPLPVLFIVRQERGNVPGAPPDKVTGEYAKYNPFRYAFVVPNPLAPKPAPAQPKNWDPAWADLNRNNPYSLLRCPKRYTLLVKAFQAPMLITGLRGAPPVLNTNTPRPAALDAQVEKELRRLEQILGWKPDAAALQAHNLCEVLRHPSLNYEAYVLHTKEASLVTVGSFDRTDDPNAAQLRQLLAGKTIGVVKLSDNPSFLLVPRPE

pLDDT: mean 80.77, std 18.74, range [29.75, 98.25]

Solvent-accessible surface area (backbone atoms only — not comparable to full-atom values): 20614 Å² total; per-residue (Å²): 138,84,90,83,86,90,83,89,82,88,81,85,82,84,78,55,80,70,63,77,72,68,71,82,72,79,75,86,59,100,65,74,44,68,64,51,54,80,48,31,59,20,26,30,40,41,46,74,32,69,45,93,62,10,62,62,52,35,51,54,50,38,44,47,45,32,70,78,68,69,43,57,46,26,42,42,59,54,30,61,54,52,50,52,51,53,50,52,51,50,50,53,49,31,72,75,68,38,82,88,60,89,75,90,80,78,91,75,65,46,31,25,35,26,32,34,55,54,22,86,40,71,66,58,36,52,60,51,44,66,55,47,36,68,52,77,56,78,79,99,58,98,61,65,71,41,83,42,78,46,69,54,78,69,94,47,96,86,62,75,80,65,61,73,43,78,46,82,41,80,52,47,52,34,64,72,41,45,78,37,68,39,87,63,35,85,70,75,74,73,71,76,74,69,61,54,58,82,67,38,56,62,60,29,63,52,38,92,45,24,38,76,70,54,89,42,50,25,29,32,37,35,44,76,30,65,46,89,80,80,81,64,46,89,85,79,43,72,57,88,67,59,92,80,60,71,73,77,70,79,69,54,70,67,59,53,50,51,44,54,54,48,19,69,49,37,74,49,87,61,54,72,22,46,50,53,28,51,52,50,34,52,56,38,43,32,84,91,63,59,40,60,42,24,34,42,46,54,96,59,32,14,34,27,28,41,53,70,29,83,53,94,82,38,67,68,57,53,50,50,38,61,70,46,34,50,37,67,59,91,89,47,68,32,33,69,72,44,42,83,37,72,50,53,51,86,131

Radius of gyration: 31.37 Å; Cα contacts (8 Å, |Δi|>4): 495; chains: 1; bounding box: 100×42×118 Å

Mean predicted aligned error: 15.71 Å

Foldseek 3Di:
DDDDDDDDDDDDDPPDPVVVVPPPPDPPDQFQAAFALQLAFKWKWLDKAWADCRVVLLRVVQSQCCPVVVWNKHKYKPLVVVVVVQVVVVVVVCVVPNPPDDDDDDDRTTMMIMITHHDHDQVRNVVVLVVQLPDDAGPPRPADKDWDWDFDPPPDPPDDHTPIDIDIHGDRSSNVMDMDTRPNHDDPDPPPPQLDDPVQCLQCVLPPQALLPQPAFKWWFWDKFWFDDDDQDPPNDHPPPPPPPPPPPPDPPVVVVLQVVVCVRRVHRDDPQSSVQSVVQCLCCPPVNNWSKHWGDDPTIIIITTDHDHDPPDPVNVVVQVVSQQDDDPNDTIHVGTDMDGRRDDD